Protein AF-A0A388P8P9-F1 (afdb_monomer_lite)

Secondary structure (DSSP, 8-state):
-------PPP--PPPPPPTT------TTS---EEEEEE----SHHHHHHHHHHHHHHHHHHHHHHHSSS--EEEEEEBTTBTHHHHHHHHHHH----TTEEEEEEETTEEEEEETTTSB-TTS-B-HHHHHHHHHHHHH-SS-EEEEEEESSSPPBSS---TTTB-HHHHHHHHHTTEEEEEEETTT-SSS-TTEEEEEEE--SSPPPHHHHHHHHHHHHTS---EEEE--TTTHHHHHHTTSS---------GGGGS--S--------

Radius of gyration: 26.36 Å; chains: 1; bounding box: 95×42×97 Å

pLDDT: mean 75.25, std 23.18, range [29.11, 96.25]

Foldseek 3Di:
DDDDDDDDDDDPDDDDDDPDDPPPPPPPDQFAKEKEFEDADPDPLLVVLLVVLVVVLVVVQVVCVVPDPRSYYYHYDYPPGPVVVQVVCCVLQNHDDPQFGIWIATVSAIDTDGPPNQADPVGDGPSVVVVVVRVCQRPPPAAQEEEEEDDQLFADDPDPDPVRYVVNVNSNSVNSRYDYHYDHLVPDQADDPSHQAYEYGAGLHDDDPSSVVRVCCCCPVVVHYYHYDYDPVSCVVVCVVVPDDPDDDDDDDCPVVPPDDDDDDDDDD

Sequence (269 aa):
PRTVVTRLRPNRLRPSEPPGAVAHSDRSQPRLVKAVLVTNDSSEPAQVVRSRLLKLLDSYVVESSRSGPAWFAIELAGAGRNAPLLSELAARHGAPDASIALILSCGPRAKYISYRELVTKEGGFRGEEAVTAGLIEVTEDKAAICYVTMGHGELGIEDALPERGMSLLSRQLRNRNFEVRQLNLATVAEVPRDAAMVLIAGPTTPFSASENARLKNYLYERNGRVLAMLDPVGSMALSRRWRTGRSSRPTLNFKSLTRRAARPTATSP

Structure (mmCIF, N/CA/C/O backbone):
data_AF-A0A388P8P9-F1
#
_entry.id   AF-A0A388P8P9-F1
#
loop_
_atom_site.group_PDB
_atom_site.id
_atom_site.type_symbol
_atom_site.label_atom_id
_atom_site.label_alt_id
_atom_site.label_comp_id
_atom_site.label_asym_id
_atom_site.label_entity_id
_atom_site.label_seq_id
_atom_site.pdbx_PDB_ins_code
_atom_site.Cartn_x
_atom_site.Cartn_y
_atom_site.Cartn_z
_atom_site.occupancy
_atom_site.B_iso_or_equiv
_atom_site.auth_seq_id
_atom_site.auth_comp_id
_atom_site.auth_asym_id
_atom_site.auth_atom_id
_atom_site.pdbx_PDB_model_num
ATOM 1 N N . PRO A 1 1 ? -58.227 -10.970 -52.660 1.00 38.72 1 PRO A N 1
ATOM 2 C CA . PRO A 1 1 ? -56.791 -10.805 -52.999 1.00 38.72 1 PRO A CA 1
ATOM 3 C C . PRO A 1 1 ? -56.078 -9.865 -52.006 1.00 38.72 1 PRO A C 1
ATOM 5 O O . PRO A 1 1 ? -56.119 -8.653 -52.147 1.00 38.72 1 PRO A O 1
ATOM 8 N N . ARG A 1 2 ? -55.477 -10.494 -50.984 1.00 34.38 2 ARG A N 1
ATOM 9 C CA . ARG A 1 2 ? -54.366 -10.057 -50.111 1.00 34.38 2 ARG A CA 1
ATOM 10 C C . ARG A 1 2 ? -54.475 -8.733 -49.332 1.00 34.38 2 ARG A C 1
ATOM 12 O O . ARG A 1 2 ? -53.891 -7.719 -49.688 1.00 34.38 2 ARG A O 1
ATOM 19 N N . THR A 1 3 ? -55.078 -8.855 -48.151 1.00 29.75 3 THR A N 1
ATOM 20 C CA . THR A 1 3 ? -54.794 -8.079 -46.934 1.00 29.75 3 THR A CA 1
ATOM 21 C C . THR A 1 3 ? -53.330 -8.272 -46.509 1.00 29.75 3 THR A C 1
ATOM 23 O O . THR A 1 3 ? -52.898 -9.407 -46.301 1.00 29.75 3 THR A O 1
ATOM 26 N N . VAL A 1 4 ? -52.564 -7.187 -46.362 1.00 33.16 4 VAL A N 1
ATOM 27 C CA . VAL A 1 4 ? -51.208 -7.204 -45.787 1.00 33.16 4 VAL A CA 1
ATOM 28 C C . VAL A 1 4 ? -51.310 -6.830 -44.309 1.00 33.16 4 VAL A C 1
ATOM 30 O O . VAL A 1 4 ? -51.621 -5.696 -43.962 1.00 33.16 4 VAL A O 1
ATOM 33 N N . VAL A 1 5 ? -51.080 -7.812 -43.438 1.00 34.12 5 VAL A N 1
ATOM 34 C CA . VAL A 1 5 ? -50.995 -7.644 -41.982 1.00 34.12 5 VAL A CA 1
ATOM 35 C C . VAL A 1 5 ? -49.536 -7.387 -41.613 1.00 34.12 5 VAL A C 1
ATOM 37 O O . VAL A 1 5 ? -48.703 -8.293 -41.672 1.00 34.12 5 VAL A O 1
ATOM 40 N N . THR A 1 6 ? -49.218 -6.160 -41.209 1.00 31.05 6 THR A N 1
ATOM 41 C CA . THR A 1 6 ? -47.905 -5.793 -40.666 1.00 31.05 6 THR A CA 1
ATOM 42 C C . THR A 1 6 ? -47.807 -6.280 -39.217 1.00 31.05 6 THR A C 1
ATOM 44 O O . THR A 1 6 ? -48.382 -5.683 -38.309 1.00 31.05 6 THR A O 1
ATOM 47 N N . ARG A 1 7 ? -47.095 -7.390 -38.974 1.00 30.66 7 ARG A N 1
ATOM 48 C CA . ARG A 1 7 ? -46.768 -7.854 -37.613 1.00 30.66 7 ARG A CA 1
ATOM 49 C C . ARG A 1 7 ? -45.697 -6.950 -36.994 1.00 30.66 7 ARG A C 1
ATOM 51 O O . ARG A 1 7 ? -44.514 -7.088 -37.299 1.00 30.66 7 ARG A O 1
ATOM 58 N N . LEU A 1 8 ? -46.110 -6.071 -36.084 1.00 31.98 8 LEU A N 1
ATOM 59 C CA . LEU A 1 8 ? -45.228 -5.422 -35.112 1.00 31.98 8 LEU A CA 1
ATOM 60 C C . LEU A 1 8 ? -44.639 -6.495 -34.180 1.00 31.98 8 LEU A C 1
ATOM 62 O O . LEU A 1 8 ? -45.375 -7.278 -33.577 1.00 31.98 8 LEU A O 1
ATOM 66 N N . ARG A 1 9 ? -43.306 -6.567 -34.080 1.00 29.66 9 ARG A N 1
ATOM 67 C CA . ARG A 1 9 ? -42.631 -7.432 -33.101 1.00 29.66 9 ARG A CA 1
ATOM 68 C C . ARG A 1 9 ? -42.818 -6.845 -31.693 1.00 29.66 9 ARG A C 1
ATOM 70 O O . ARG A 1 9 ? -42.623 -5.642 -31.532 1.00 29.66 9 ARG A O 1
ATOM 77 N N . PRO A 1 10 ? -43.141 -7.655 -30.671 1.00 32.69 10 PRO A N 1
ATOM 78 C CA . PRO A 1 10 ? -43.250 -7.158 -29.310 1.00 32.69 10 PRO A CA 1
ATOM 79 C C . PRO A 1 10 ? -41.866 -6.811 -28.753 1.00 32.69 10 PRO A C 1
ATOM 81 O O . PRO A 1 10 ? -40.912 -7.588 -28.846 1.00 32.69 10 PRO A O 1
ATOM 84 N N . ASN A 1 11 ? -41.791 -5.617 -28.174 1.00 32.88 11 ASN A N 1
ATOM 85 C CA . ASN A 1 11 ? -40.655 -5.079 -27.446 1.00 32.88 11 ASN A CA 1
ATOM 86 C C . ASN A 1 11 ? -40.391 -5.963 -26.209 1.00 32.88 11 ASN A C 1
ATOM 88 O O . ASN A 1 11 ? -41.199 -5.984 -25.280 1.00 32.88 11 ASN A O 1
ATOM 92 N N . ARG A 1 12 ? -39.298 -6.741 -26.199 1.00 34.50 12 ARG A N 1
ATOM 93 C CA . ARG A 1 12 ? -38.862 -7.474 -24.998 1.00 34.50 12 ARG A CA 1
ATOM 94 C C . ARG A 1 12 ? -38.297 -6.464 -24.000 1.00 34.50 12 ARG A C 1
ATOM 96 O O . ARG A 1 12 ? -37.131 -6.087 -24.081 1.00 34.50 12 ARG A O 1
ATOM 103 N N . LEU A 1 13 ? -39.138 -6.054 -23.057 1.00 34.75 13 LEU A N 1
ATOM 104 C CA . LEU A 1 13 ? -38.725 -5.431 -21.804 1.00 34.75 13 LEU A CA 1
ATOM 105 C C . LEU A 1 13 ? -37.703 -6.351 -21.113 1.00 34.75 13 LEU A C 1
ATOM 107 O O . LEU A 1 13 ? -37.999 -7.516 -20.843 1.00 34.75 13 LEU A O 1
ATOM 111 N N . ARG A 1 14 ? -36.488 -5.847 -20.866 1.00 33.94 14 ARG A N 1
ATOM 112 C CA . ARG A 1 14 ? -35.533 -6.509 -19.965 1.00 33.94 14 ARG A CA 1
ATOM 113 C C . ARG A 1 14 ? -36.093 -6.403 -18.541 1.00 33.94 14 ARG A C 1
ATOM 115 O O . ARG A 1 14 ? -36.500 -5.302 -18.167 1.00 33.94 14 ARG A O 1
ATOM 122 N N . PRO A 1 15 ? -36.130 -7.483 -17.746 1.00 34.25 15 PRO A N 1
ATOM 123 C CA . PRO A 1 15 ? -36.465 -7.360 -16.337 1.00 34.25 15 PRO A CA 1
ATOM 124 C C . PRO A 1 15 ? -35.379 -6.539 -15.630 1.00 34.25 15 PRO A C 1
ATOM 126 O O . PRO A 1 15 ? -34.186 -6.757 -15.840 1.00 34.25 15 PRO A O 1
ATOM 129 N N . SER A 1 16 ? -35.810 -5.567 -14.830 1.00 35.38 16 SER A N 1
ATOM 130 C CA . SER A 1 16 ? -34.969 -4.783 -13.928 1.00 35.38 16 SER A CA 1
ATOM 131 C C . SER A 1 16 ? -34.321 -5.702 -12.890 1.00 35.38 16 SER A C 1
ATOM 133 O O . SER A 1 16 ? -35.035 -6.370 -12.140 1.00 35.38 16 SER A O 1
ATOM 135 N N . GLU A 1 17 ? -32.989 -5.746 -12.848 1.00 34.75 17 GLU A N 1
ATOM 136 C CA . GLU A 1 17 ? -32.243 -6.448 -11.799 1.00 34.75 17 GLU A CA 1
ATOM 137 C C . GLU A 1 17 ? -32.514 -5.816 -10.419 1.00 34.75 17 GLU A C 1
ATOM 139 O O . GLU A 1 17 ? -32.628 -4.590 -10.317 1.00 34.75 17 GLU A O 1
ATOM 144 N N . PRO A 1 18 ? -32.624 -6.617 -9.343 1.00 32.41 18 PRO A N 1
ATOM 145 C CA . PRO A 1 18 ? -32.797 -6.093 -7.995 1.00 32.41 18 PRO A CA 1
ATOM 146 C C . PRO A 1 18 ? -31.495 -5.434 -7.492 1.00 32.41 18 PRO A C 1
ATOM 148 O O . PRO A 1 18 ? -30.399 -5.922 -7.784 1.00 32.41 18 PRO A O 1
ATOM 151 N N . PRO A 1 19 ? -31.577 -4.349 -6.699 1.00 35.94 19 PRO A N 1
ATOM 152 C CA . PRO A 1 19 ? -30.400 -3.672 -6.172 1.00 35.94 19 PRO A CA 1
ATOM 153 C C . PRO A 1 19 ? -29.802 -4.516 -5.040 1.00 35.94 19 PRO A C 1
ATOM 155 O O . PRO A 1 19 ? -30.360 -4.590 -3.948 1.00 35.94 19 PRO A O 1
ATOM 158 N N . GLY A 1 20 ? -28.680 -5.188 -5.305 1.00 37.53 20 GLY A N 1
ATOM 159 C CA . GLY A 1 20 ? -27.987 -5.987 -4.286 1.00 37.53 20 GLY A CA 1
ATOM 160 C C . GLY A 1 20 ? -27.050 -7.087 -4.788 1.00 37.53 20 GLY A C 1
ATOM 161 O O . GLY A 1 20 ? -26.429 -7.760 -3.968 1.00 37.53 20 GLY A O 1
ATOM 162 N N . ALA A 1 21 ? -26.902 -7.286 -6.099 1.00 29.11 21 ALA A N 1
ATOM 163 C CA . ALA A 1 21 ? -25.911 -8.219 -6.624 1.00 29.11 21 ALA A CA 1
ATOM 164 C C . ALA A 1 21 ? -24.508 -7.593 -6.555 1.00 29.11 21 ALA A C 1
ATOM 166 O O . ALA A 1 21 ? -24.125 -6.775 -7.389 1.00 29.11 21 ALA A O 1
ATOM 167 N N . VAL A 1 22 ? -23.731 -7.977 -5.540 1.00 36.88 22 VAL A N 1
ATOM 168 C CA . VAL A 1 22 ? -22.284 -7.745 -5.510 1.00 36.88 22 VAL A CA 1
ATOM 169 C C . VAL A 1 22 ? -21.705 -8.426 -6.745 1.00 36.88 22 VAL A C 1
ATOM 171 O O . VAL A 1 22 ? -21.741 -9.656 -6.840 1.00 36.88 22 VAL A O 1
ATOM 174 N N . ALA A 1 23 ? -21.225 -7.623 -7.698 1.00 32.91 23 ALA A N 1
ATOM 175 C CA . ALA A 1 23 ? -20.631 -8.086 -8.942 1.00 32.91 23 ALA A CA 1
ATOM 176 C C . ALA A 1 23 ? -19.572 -9.153 -8.639 1.00 32.91 23 ALA A C 1
ATOM 178 O O . ALA A 1 23 ? -18.471 -8.851 -8.179 1.00 32.91 23 ALA A O 1
ATOM 179 N N . HIS A 1 24 ? -19.919 -10.418 -8.865 1.00 35.03 24 HIS A N 1
ATOM 180 C CA . HIS A 1 24 ? -18.934 -11.481 -8.929 1.00 35.03 24 HIS A CA 1
ATOM 181 C C . HIS A 1 24 ? -18.130 -11.202 -10.191 1.00 35.03 24 HIS A C 1
ATOM 183 O O . HIS A 1 24 ? -18.626 -11.400 -11.298 1.00 35.03 24 HIS A O 1
ATOM 189 N N . SER A 1 25 ? -16.930 -10.644 -10.017 1.00 4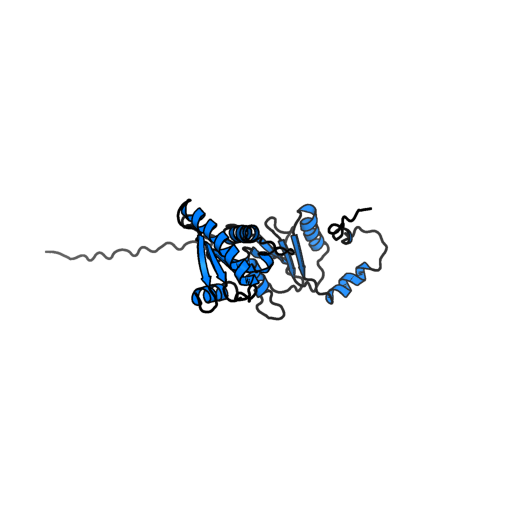4.75 25 SER A N 1
ATOM 190 C CA . SER A 1 25 ? -16.022 -10.379 -11.124 1.00 44.75 25 SER A CA 1
ATOM 191 C C . SER A 1 25 ? -15.826 -11.674 -11.903 1.00 44.75 25 SER A C 1
ATOM 193 O O . SER A 1 25 ? -15.376 -12.674 -11.338 1.00 44.75 25 SER A O 1
ATOM 195 N N . ASP A 1 26 ? -16.205 -11.636 -13.173 1.00 36.88 26 ASP A N 1
ATOM 196 C CA . ASP A 1 26 ? -16.069 -12.717 -14.136 1.00 36.88 26 ASP A CA 1
ATOM 197 C C . ASP A 1 26 ? -14.647 -13.313 -14.083 1.00 36.88 26 ASP A C 1
ATOM 199 O O . ASP A 1 26 ? -13.658 -12.641 -14.378 1.00 36.88 26 ASP A O 1
ATOM 203 N N . ARG A 1 27 ? -14.542 -14.575 -13.642 1.00 48.34 27 ARG A N 1
ATOM 204 C CA . ARG A 1 27 ? -13.282 -15.330 -13.491 1.00 48.34 27 ARG A CA 1
ATOM 205 C C . ARG A 1 27 ? -12.664 -15.752 -14.837 1.00 48.34 27 ARG A C 1
ATOM 207 O O . ARG A 1 27 ? -11.639 -16.426 -14.831 1.00 48.34 27 ARG A O 1
ATOM 214 N N . SER A 1 28 ? -13.286 -15.414 -15.970 1.00 46.66 28 SER A N 1
ATOM 215 C CA . SER A 1 28 ? -12.938 -15.966 -17.285 1.00 46.66 28 SER A CA 1
ATOM 216 C C . SER A 1 28 ? -11.892 -15.180 -18.086 1.00 46.66 28 SER A C 1
ATOM 218 O O . SER A 1 28 ? -11.353 -15.727 -19.047 1.00 46.66 28 SER A O 1
ATOM 220 N N . GLN A 1 29 ? -11.550 -13.942 -17.704 1.00 47.22 29 GLN A N 1
ATOM 221 C CA . GLN A 1 29 ? -10.487 -13.188 -18.378 1.00 47.22 29 GLN A CA 1
ATOM 222 C C . GLN A 1 29 ? -9.184 -13.221 -17.569 1.00 47.22 29 GLN A C 1
ATOM 224 O O . GLN A 1 29 ? -9.197 -12.880 -16.381 1.00 47.22 29 GLN A O 1
ATOM 229 N N . PRO A 1 30 ? -8.046 -13.600 -18.184 1.00 54.59 30 PRO A N 1
ATOM 230 C CA . PRO A 1 30 ? -6.753 -13.536 -17.520 1.00 54.59 30 PRO A CA 1
ATOM 231 C C . PRO A 1 30 ? -6.493 -12.087 -17.117 1.00 54.59 30 PRO A C 1
ATOM 233 O O . PRO A 1 30 ? -6.503 -11.175 -17.948 1.00 54.59 30 PRO A O 1
ATOM 236 N N . ARG A 1 31 ? -6.306 -11.862 -15.816 1.00 70.00 31 ARG A N 1
ATOM 237 C CA . ARG A 1 31 ? -6.014 -10.535 -15.287 1.00 70.00 31 ARG A CA 1
ATOM 238 C C . ARG A 1 31 ? -4.614 -10.129 -15.718 1.00 70.00 31 ARG A C 1
ATOM 240 O O . ARG A 1 31 ? -3.633 -10.520 -15.095 1.00 70.00 31 ARG A O 1
ATOM 247 N N . LEU A 1 32 ? -4.546 -9.364 -16.802 1.00 86.31 32 LEU A N 1
ATOM 248 C CA . LEU A 1 32 ? -3.295 -8.835 -17.316 1.00 86.31 32 LEU A CA 1
ATOM 249 C C . LEU A 1 32 ? -2.681 -7.884 -16.287 1.00 86.31 32 LEU A C 1
ATOM 251 O O . LEU A 1 32 ? -3.227 -6.813 -16.005 1.00 86.31 32 LEU A O 1
ATOM 255 N N . VAL A 1 33 ? -1.526 -8.271 -15.764 1.00 92.31 33 VAL A N 1
ATOM 256 C CA . VAL A 1 33 ? -0.673 -7.414 -14.956 1.00 92.31 33 VAL A CA 1
ATOM 257 C C . VAL A 1 33 ? 0.264 -6.647 -15.882 1.00 92.31 33 VAL A C 1
ATOM 259 O O . VAL A 1 33 ? 0.998 -7.234 -16.678 1.00 92.31 33 VAL A O 1
ATOM 262 N N . LYS A 1 34 ? 0.259 -5.322 -15.756 1.00 94.44 34 LYS A N 1
ATOM 263 C CA . LYS A 1 34 ? 1.193 -4.424 -16.439 1.00 94.44 34 LYS A CA 1
ATOM 264 C C . LYS A 1 34 ? 2.269 -3.972 -15.458 1.00 94.44 34 LYS A C 1
ATOM 266 O O . LYS A 1 34 ? 1.960 -3.312 -14.466 1.00 94.44 34 LYS A O 1
ATOM 271 N N . ALA A 1 35 ? 3.519 -4.308 -15.743 1.00 96.06 35 ALA A N 1
ATOM 272 C CA . ALA A 1 35 ? 4.699 -3.830 -15.040 1.00 96.06 35 ALA A CA 1
ATOM 273 C C . ALA A 1 35 ? 5.267 -2.604 -15.758 1.00 96.06 35 ALA A C 1
ATOM 275 O O . ALA A 1 35 ? 5.976 -2.718 -16.755 1.00 96.06 35 ALA A O 1
ATOM 276 N N . VAL A 1 36 ? 4.938 -1.419 -15.251 1.00 96.00 36 VAL A N 1
ATOM 277 C CA . VAL A 1 36 ? 5.365 -0.137 -15.811 1.00 96.00 36 VAL A CA 1
ATOM 278 C C . VAL A 1 36 ? 6.654 0.307 -15.129 1.00 96.00 36 VAL A C 1
ATOM 280 O O . VAL A 1 36 ? 6.629 0.760 -13.982 1.00 96.00 36 VAL A O 1
ATOM 283 N N . LEU A 1 37 ? 7.791 0.189 -15.812 1.00 94.44 37 LEU A N 1
ATOM 284 C CA . LEU A 1 37 ? 9.050 0.733 -15.306 1.00 94.44 37 LEU A CA 1
ATOM 285 C C . LEU A 1 37 ? 9.096 2.237 -15.546 1.00 94.44 37 LEU A C 1
ATOM 287 O O . LEU A 1 37 ? 8.995 2.706 -16.683 1.00 94.44 37 LEU A O 1
ATOM 291 N N . VAL A 1 38 ? 9.303 2.976 -14.460 1.00 93.06 38 VAL A N 1
ATOM 292 C CA . VAL A 1 38 ? 9.379 4.432 -14.477 1.00 93.06 38 VAL A CA 1
ATOM 293 C C . VAL A 1 38 ? 10.805 4.856 -14.817 1.00 93.06 38 VAL A C 1
ATOM 295 O O . VAL A 1 38 ? 11.767 4.460 -14.154 1.00 93.06 38 VAL A O 1
ATOM 298 N N . THR A 1 39 ? 10.956 5.662 -15.870 1.00 88.06 39 THR A N 1
ATOM 299 C CA . THR A 1 39 ? 12.269 6.030 -16.421 1.00 88.06 39 THR A CA 1
ATOM 300 C C . THR A 1 39 ? 12.711 7.467 -16.161 1.00 88.06 39 THR A C 1
ATOM 302 O O . THR A 1 39 ? 13.594 7.960 -16.856 1.00 88.06 39 THR A O 1
ATOM 305 N N . ASN A 1 40 ? 12.117 8.138 -15.173 1.00 82.31 40 ASN A N 1
ATOM 306 C CA . ASN A 1 40 ? 12.383 9.554 -14.893 1.00 82.31 40 ASN A CA 1
ATOM 307 C C . ASN A 1 40 ? 13.747 9.805 -14.224 1.00 82.31 40 ASN A C 1
ATOM 309 O O . ASN A 1 40 ? 14.353 10.840 -14.472 1.00 82.31 40 ASN A O 1
ATOM 313 N N . ASP A 1 41 ? 14.238 8.869 -13.406 1.00 84.00 41 ASP A N 1
ATOM 314 C CA . ASP A 1 41 ? 15.566 8.964 -12.789 1.00 84.00 41 ASP A CA 1
ATOM 315 C C . ASP A 1 41 ? 16.641 8.429 -13.751 1.00 84.00 41 ASP A C 1
ATOM 317 O O . ASP A 1 41 ? 16.592 7.267 -14.175 1.00 84.00 41 ASP A O 1
ATOM 321 N N . SER A 1 42 ? 17.593 9.283 -14.127 1.00 83.00 42 SER A N 1
ATOM 322 C CA . SER A 1 42 ? 18.707 8.953 -15.022 1.00 83.00 42 SER A CA 1
ATOM 323 C C . SER A 1 42 ? 20.031 8.712 -14.291 1.00 83.00 42 SER A C 1
ATOM 325 O O . SER A 1 42 ? 21.057 8.577 -14.952 1.00 83.00 42 SER A O 1
ATOM 327 N N . SER A 1 43 ? 20.047 8.668 -12.957 1.00 88.19 43 SER A N 1
ATOM 328 C CA . SER A 1 43 ? 21.262 8.430 -12.173 1.00 88.19 43 SER A CA 1
ATOM 329 C C . SER A 1 43 ? 21.832 7.020 -12.383 1.00 88.19 43 SER A C 1
ATOM 331 O O . SER A 1 43 ? 21.088 6.061 -12.598 1.00 88.19 43 SER A O 1
ATOM 333 N N . GLU A 1 44 ? 23.158 6.872 -12.282 1.00 89.31 44 GLU A N 1
ATOM 334 C CA . GLU A 1 44 ? 23.854 5.576 -12.396 1.00 89.31 44 GLU A CA 1
ATOM 335 C C . GLU A 1 44 ? 23.224 4.485 -11.497 1.00 89.31 44 GLU A C 1
ATOM 337 O O . GLU A 1 44 ? 22.905 3.403 -11.999 1.00 89.31 44 GLU A O 1
ATOM 342 N N . PRO A 1 45 ? 22.934 4.739 -10.199 1.00 88.50 45 PRO A N 1
ATOM 343 C CA . PRO A 1 45 ? 22.329 3.723 -9.339 1.00 88.50 45 PRO A CA 1
ATOM 344 C C . PRO A 1 45 ? 20.929 3.312 -9.809 1.00 88.50 45 PRO A C 1
ATOM 346 O O . PRO A 1 45 ? 20.592 2.125 -9.806 1.00 88.50 45 PRO A O 1
ATOM 349 N N . ALA A 1 46 ? 20.120 4.276 -10.260 1.00 88.69 46 ALA A N 1
ATOM 350 C CA . ALA A 1 46 ? 18.784 4.014 -10.780 1.00 88.69 46 ALA A CA 1
ATOM 351 C C . ALA A 1 46 ? 18.825 3.183 -12.070 1.00 88.69 46 ALA A C 1
ATOM 353 O O . ALA A 1 46 ? 17.995 2.287 -12.248 1.00 88.69 46 ALA A O 1
ATOM 354 N N . GLN A 1 47 ? 19.806 3.430 -12.944 1.00 90.06 47 GLN A N 1
ATOM 355 C CA . GLN A 1 47 ? 20.031 2.645 -14.160 1.00 90.06 47 GLN A CA 1
ATOM 356 C C . GLN A 1 47 ? 20.442 1.201 -13.841 1.00 90.06 47 GLN A C 1
ATOM 358 O O . GLN A 1 47 ? 19.884 0.265 -14.420 1.00 90.06 47 GLN A O 1
ATOM 363 N N . VAL A 1 48 ? 21.351 0.999 -12.879 1.00 91.94 48 VAL A N 1
ATOM 364 C CA . VAL A 1 48 ? 21.781 -0.341 -12.439 1.00 91.94 48 VAL A CA 1
ATOM 365 C C . VAL A 1 48 ? 20.602 -1.141 -11.885 1.00 91.94 48 VAL A C 1
ATOM 367 O O . VAL A 1 48 ? 20.395 -2.294 -12.277 1.00 91.94 48 VAL A O 1
ATOM 370 N N . VAL A 1 49 ? 19.791 -0.534 -11.011 1.00 93.25 49 VAL A N 1
ATOM 371 C CA . VAL A 1 49 ? 18.588 -1.182 -10.463 1.00 93.25 49 VAL A CA 1
ATOM 372 C C . VAL A 1 49 ? 17.586 -1.492 -11.573 1.00 93.25 49 VAL A C 1
ATOM 374 O O . VAL A 1 49 ? 17.069 -2.606 -11.626 1.00 93.25 49 VAL A O 1
ATOM 377 N N . ARG A 1 50 ? 17.354 -0.556 -12.502 1.00 92.25 50 ARG A N 1
ATOM 378 C CA . ARG A 1 50 ? 16.433 -0.747 -13.631 1.00 92.25 50 ARG A CA 1
ATOM 379 C C . ARG A 1 50 ? 16.870 -1.886 -14.549 1.00 92.25 50 ARG A C 1
ATOM 381 O O . ARG A 1 50 ? 16.031 -2.681 -14.948 1.00 92.25 50 ARG A O 1
ATOM 388 N N . SER A 1 51 ? 18.165 -2.004 -14.843 1.00 93.12 51 SER A N 1
ATOM 389 C CA . SER A 1 51 ? 18.707 -3.104 -15.653 1.00 93.12 51 SER A CA 1
ATOM 390 C C . SER A 1 51 ? 18.471 -4.467 -14.994 1.00 93.12 51 SER A C 1
ATOM 392 O O . SER A 1 51 ? 18.025 -5.406 -15.652 1.00 93.12 51 SER A O 1
ATOM 394 N N . ARG A 1 52 ? 18.716 -4.577 -13.681 1.00 95.69 52 ARG A N 1
ATOM 395 C CA . ARG A 1 52 ? 18.440 -5.809 -12.919 1.00 95.69 52 ARG A CA 1
ATOM 396 C C . ARG A 1 52 ? 16.948 -6.122 -12.871 1.00 95.69 52 ARG A C 1
ATOM 398 O O . ARG A 1 52 ? 16.565 -7.276 -13.029 1.00 95.69 52 ARG A O 1
ATOM 405 N N . LEU A 1 53 ? 16.122 -5.096 -12.687 1.00 95.50 53 LEU A N 1
ATOM 406 C CA . LEU A 1 53 ? 14.675 -5.231 -12.662 1.00 95.50 53 LEU A CA 1
ATOM 407 C C . LEU A 1 53 ? 14.118 -5.681 -14.016 1.00 95.50 53 LEU A C 1
ATOM 409 O O . LEU A 1 53 ? 13.289 -6.575 -14.034 1.00 95.50 53 LEU A O 1
ATOM 413 N N . LEU A 1 54 ? 14.594 -5.126 -15.134 1.00 94.81 54 LEU A N 1
ATOM 414 C CA . LEU A 1 54 ? 14.193 -5.569 -16.474 1.00 94.81 54 LEU A CA 1
ATOM 415 C C . LEU A 1 54 ? 14.486 -7.055 -16.679 1.00 94.81 54 LEU A C 1
ATOM 417 O O . LEU A 1 54 ? 13.573 -7.803 -16.993 1.00 94.81 54 LEU A O 1
ATOM 421 N N . LYS A 1 55 ? 15.714 -7.500 -16.375 1.00 95.56 55 LYS A N 1
ATOM 422 C CA . LYS A 1 55 ? 16.089 -8.923 -16.468 1.00 95.56 55 LYS A CA 1
ATOM 423 C C . LYS A 1 55 ? 15.195 -9.826 -15.619 1.00 95.56 55 LYS A C 1
ATOM 425 O O . LYS A 1 55 ? 14.867 -10.931 -16.036 1.00 95.56 55 LYS A O 1
ATOM 430 N N . LEU A 1 56 ? 14.832 -9.364 -14.422 1.00 95.81 56 LEU A N 1
ATOM 431 C CA . LEU A 1 56 ? 13.896 -10.072 -13.557 1.00 95.81 56 LEU A CA 1
ATOM 432 C C . LEU A 1 56 ? 12.503 -10.125 -14.192 1.00 95.81 56 LEU A C 1
ATOM 434 O O . LEU A 1 56 ? 11.927 -11.193 -14.293 1.00 95.81 56 LEU A O 1
ATOM 438 N N . LEU A 1 57 ? 11.950 -8.999 -14.634 1.00 95.00 57 LEU A N 1
ATOM 439 C CA . LEU A 1 57 ? 10.602 -8.950 -15.204 1.00 95.00 57 LEU A CA 1
ATOM 440 C C . LEU A 1 57 ? 10.498 -9.741 -16.515 1.00 95.00 57 LEU A C 1
ATOM 442 O O . LEU A 1 57 ? 9.468 -10.362 -16.763 1.00 95.00 57 LEU A O 1
ATOM 446 N N . ASP A 1 58 ? 11.562 -9.776 -17.318 1.00 93.88 58 ASP A N 1
ATOM 447 C CA . ASP A 1 58 ? 11.636 -10.608 -18.521 1.00 93.88 58 ASP A CA 1
ATOM 448 C C . ASP A 1 58 ? 11.468 -12.097 -18.182 1.00 93.88 58 ASP A C 1
ATOM 450 O O . ASP A 1 58 ? 10.788 -12.817 -18.914 1.00 93.88 58 ASP A O 1
ATOM 454 N N . SER A 1 59 ? 12.006 -12.569 -17.047 1.00 91.25 59 SER A N 1
ATOM 455 C CA . SER A 1 59 ? 11.790 -13.959 -16.621 1.00 91.25 59 SER A CA 1
ATOM 456 C C . SER A 1 59 ? 10.319 -14.236 -16.292 1.00 91.25 59 SER A C 1
ATOM 458 O O . SER A 1 59 ? 9.810 -15.293 -16.664 1.00 91.25 59 SER A O 1
ATOM 460 N N . TYR A 1 60 ? 9.601 -13.270 -15.703 1.00 90.12 60 TYR A N 1
ATOM 461 C CA . TYR A 1 60 ? 8.151 -13.363 -15.485 1.00 90.12 60 TYR A CA 1
ATOM 462 C C . TYR A 1 60 ? 7.364 -13.377 -16.797 1.00 90.12 60 TYR A C 1
ATOM 464 O O . TYR A 1 60 ? 6.418 -14.151 -16.921 1.00 90.12 60 TYR A O 1
ATOM 472 N N . VAL A 1 61 ? 7.745 -12.565 -1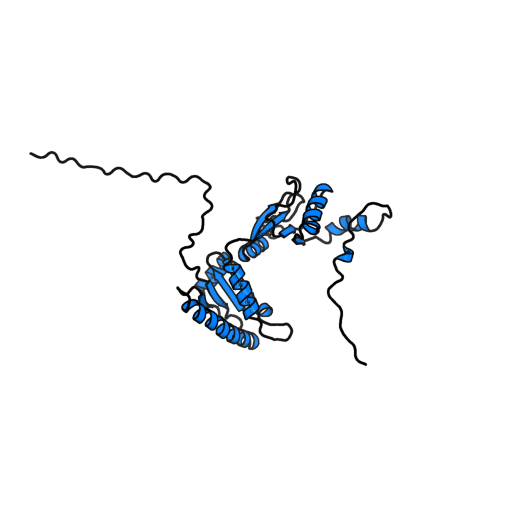7.791 1.00 90.00 61 VAL A N 1
ATOM 473 C CA . VAL A 1 61 ? 7.105 -12.586 -19.121 1.00 90.00 61 VAL A CA 1
ATOM 474 C C . VAL A 1 61 ? 7.265 -13.962 -19.760 1.00 90.00 61 VAL A C 1
ATOM 476 O O . VAL A 1 61 ? 6.273 -14.561 -20.182 1.00 90.00 61 VAL A O 1
ATOM 479 N N . VAL A 1 62 ? 8.492 -14.493 -19.770 1.00 87.19 62 VAL A N 1
ATOM 480 C CA . VAL A 1 62 ? 8.787 -15.825 -20.312 1.00 87.19 62 VAL A CA 1
ATOM 481 C C . VAL A 1 62 ? 7.963 -16.890 -19.593 1.00 87.19 62 VAL A C 1
ATOM 483 O O . VAL A 1 62 ? 7.296 -17.688 -20.253 1.00 87.19 62 VAL A O 1
ATOM 486 N N . GLU A 1 63 ? 7.931 -16.876 -18.263 1.00 85.06 63 GLU A N 1
ATOM 487 C CA . GLU A 1 63 ? 7.178 -17.865 -17.489 1.00 85.06 63 GLU A CA 1
ATOM 488 C C . GLU A 1 63 ? 5.658 -17.730 -17.688 1.00 85.06 63 GLU A C 1
ATOM 490 O O . GLU A 1 63 ? 4.951 -18.730 -17.828 1.00 85.06 63 GLU A O 1
ATOM 495 N N . SER A 1 64 ? 5.148 -16.499 -17.812 1.00 81.31 64 SER A N 1
ATOM 496 C CA . SER A 1 64 ? 3.725 -16.242 -18.064 1.00 81.31 64 SER A CA 1
ATOM 497 C C . SER A 1 64 ? 3.256 -16.789 -19.412 1.00 81.31 64 SER A C 1
ATOM 499 O O . SER A 1 64 ? 2.137 -17.286 -19.517 1.00 81.31 64 SER A O 1
ATOM 501 N N . SER A 1 65 ? 4.130 -16.757 -20.422 1.00 75.56 65 SER A N 1
ATOM 502 C CA . SER A 1 65 ? 3.836 -17.254 -21.769 1.00 75.56 65 SER A CA 1
ATOM 503 C C . SER A 1 65 ? 3.839 -18.783 -21.875 1.00 75.56 65 SER A C 1
ATOM 505 O O . SER A 1 65 ? 3.240 -19.338 -22.793 1.00 75.56 65 SER A O 1
ATOM 507 N N . ARG A 1 66 ? 4.482 -19.481 -20.928 1.00 75.38 66 ARG A N 1
ATOM 508 C CA . ARG A 1 66 ? 4.544 -20.953 -20.891 1.00 75.38 66 ARG A CA 1
ATOM 509 C C . ARG A 1 66 ? 3.272 -21.598 -20.348 1.00 75.38 66 ARG A C 1
ATOM 511 O O . ARG A 1 66 ? 2.959 -22.722 -20.726 1.00 75.38 66 ARG A O 1
ATOM 518 N N . SER A 1 67 ? 2.558 -20.896 -19.469 1.00 62.97 67 SER A N 1
ATOM 519 C CA . SER A 1 67 ? 1.463 -21.456 -18.662 1.00 62.97 67 SER A CA 1
ATOM 520 C C . SER A 1 67 ? 0.057 -21.024 -19.107 1.00 62.97 67 SER A C 1
ATOM 522 O O . SER A 1 67 ? -0.908 -21.250 -18.378 1.00 62.97 67 SER A O 1
ATOM 524 N N . GLY A 1 68 ? -0.093 -20.410 -20.288 1.00 65.19 68 GLY A N 1
ATOM 525 C CA . GLY A 1 68 ? -1.390 -19.970 -20.818 1.00 65.19 68 GLY A CA 1
ATOM 526 C C . GLY A 1 68 ? -1.325 -18.617 -21.539 1.00 65.19 68 GLY A C 1
ATOM 527 O O . GLY A 1 68 ? -0.271 -18.253 -22.059 1.00 65.19 68 GLY A O 1
ATOM 528 N N . PRO A 1 69 ? -2.441 -17.859 -21.602 1.00 67.06 69 PRO A N 1
ATOM 529 C CA . PRO A 1 69 ? -2.437 -16.500 -22.137 1.00 67.06 69 PRO A CA 1
ATOM 530 C C . PRO A 1 69 ? -1.449 -15.631 -21.355 1.00 67.06 69 PRO A C 1
ATOM 532 O O . PRO A 1 69 ? -1.423 -15.701 -20.125 1.00 67.06 69 PRO A O 1
ATOM 535 N N . ALA A 1 70 ? -0.676 -14.794 -22.053 1.00 77.06 70 ALA A N 1
ATOM 536 C CA . ALA A 1 70 ? 0.287 -13.891 -21.428 1.00 77.06 70 ALA A CA 1
ATOM 537 C C . ALA A 1 70 ? -0.421 -12.965 -20.423 1.00 77.06 70 ALA A C 1
ATOM 539 O O . ALA A 1 70 ? -1.088 -12.000 -20.798 1.00 77.06 70 ALA A O 1
ATOM 540 N N . TRP A 1 71 ? -0.300 -13.289 -19.136 1.00 85.31 71 TRP A N 1
ATOM 541 C CA . TRP A 1 71 ? -0.926 -12.552 -18.038 1.00 85.31 71 TRP A CA 1
ATOM 542 C C . TRP A 1 71 ? -0.013 -11.456 -17.479 1.00 85.31 71 TRP A C 1
ATOM 544 O O . TRP A 1 71 ? -0.431 -10.711 -16.597 1.00 85.31 71 TRP A O 1
ATOM 554 N N . PHE A 1 72 ? 1.208 -11.322 -18.002 1.00 90.94 72 PHE A N 1
ATOM 555 C CA . PHE A 1 72 ? 2.198 -10.350 -17.556 1.00 90.94 72 PHE A CA 1
ATOM 556 C C . PHE A 1 72 ? 2.816 -9.611 -18.748 1.00 90.94 72 PHE A C 1
ATOM 558 O O . PHE A 1 72 ? 3.280 -10.237 -19.699 1.00 90.94 72 PHE A O 1
ATOM 565 N N . ALA A 1 73 ? 2.832 -8.280 -18.697 1.00 91.56 73 ALA A N 1
ATOM 566 C CA . ALA A 1 73 ? 3.418 -7.430 -19.731 1.00 91.56 73 ALA A CA 1
ATOM 567 C C . ALA A 1 73 ? 4.283 -6.329 -19.113 1.00 91.56 73 ALA A C 1
ATOM 569 O O . ALA A 1 73 ? 3.965 -5.809 -18.043 1.00 91.56 73 ALA A O 1
ATOM 570 N N . ILE A 1 74 ? 5.355 -5.954 -19.807 1.00 93.88 74 ILE A N 1
ATOM 571 C CA . ILE A 1 74 ? 6.274 -4.894 -19.389 1.00 93.88 74 ILE A CA 1
ATOM 572 C C . ILE A 1 74 ? 6.042 -3.665 -20.261 1.00 93.88 74 ILE A C 1
ATOM 574 O O . ILE A 1 74 ? 5.996 -3.765 -21.483 1.00 93.88 74 ILE A O 1
ATOM 578 N N . GLU A 1 75 ? 5.948 -2.500 -19.629 1.00 93.56 75 GLU A N 1
ATOM 579 C CA . GLU A 1 75 ? 5.829 -1.204 -20.291 1.00 93.56 75 GLU A CA 1
ATOM 580 C C . GLU A 1 75 ? 6.899 -0.254 -19.750 1.00 93.56 75 GLU A C 1
ATOM 582 O O . GLU A 1 75 ? 7.200 -0.240 -18.556 1.00 93.56 75 GLU A O 1
ATOM 587 N N . LEU A 1 76 ? 7.467 0.583 -20.614 1.00 91.81 76 LEU A N 1
ATOM 588 C CA . LEU A 1 76 ? 8.388 1.645 -20.206 1.00 91.81 76 LEU A CA 1
ATOM 589 C C . LEU A 1 76 ? 7.652 2.975 -20.245 1.00 91.81 76 LEU A C 1
ATOM 591 O O . LEU A 1 76 ? 7.113 3.345 -21.286 1.00 91.81 76 LEU A O 1
ATOM 595 N N . ALA A 1 77 ? 7.658 3.719 -19.145 1.00 92.06 77 ALA A N 1
ATOM 596 C CA . ALA A 1 77 ? 7.023 5.027 -19.112 1.00 92.06 77 ALA A CA 1
ATOM 597 C C . ALA A 1 77 ? 7.852 6.055 -18.342 1.00 92.06 77 ALA A C 1
ATOM 599 O O . ALA A 1 77 ? 8.497 5.744 -17.345 1.00 92.06 77 ALA A O 1
ATOM 600 N N . GLY A 1 78 ? 7.821 7.301 -18.804 1.00 86.62 78 GLY A N 1
ATOM 601 C CA . GLY A 1 78 ? 8.653 8.380 -18.272 1.00 86.62 78 GLY A CA 1
ATOM 602 C C . GLY A 1 78 ? 9.618 8.935 -19.315 1.00 86.62 78 GLY A C 1
ATOM 603 O O . GLY A 1 78 ? 9.774 8.371 -20.398 1.00 86.62 78 GLY A O 1
ATOM 604 N N . ALA A 1 79 ? 10.230 10.082 -19.013 1.00 81.88 79 ALA A N 1
ATOM 605 C CA . ALA A 1 79 ? 11.094 10.816 -19.951 1.00 81.88 79 ALA A CA 1
ATOM 606 C C . ALA A 1 79 ? 10.465 10.992 -21.360 1.00 81.88 79 ALA A C 1
ATOM 608 O O . ALA A 1 79 ? 11.115 10.788 -22.383 1.00 81.88 79 ALA A O 1
ATOM 609 N N . GLY A 1 80 ? 9.164 11.307 -21.412 1.00 82.38 80 GLY A N 1
ATOM 610 C CA . GLY A 1 80 ? 8.394 11.468 -22.655 1.00 82.38 80 GLY A CA 1
ATOM 611 C C . GLY A 1 80 ? 7.810 10.177 -23.250 1.00 82.38 80 GLY A C 1
ATOM 612 O O . GLY A 1 80 ? 6.992 10.252 -24.163 1.00 82.38 80 GLY A O 1
ATOM 613 N N . ARG A 1 81 ? 8.157 8.994 -22.727 1.00 88.44 81 ARG A N 1
ATOM 614 C CA . ARG A 1 81 ? 7.590 7.705 -23.165 1.00 88.44 81 ARG A CA 1
ATOM 615 C C . ARG A 1 81 ? 6.281 7.401 -22.447 1.00 88.44 81 ARG A C 1
ATOM 617 O O . ARG A 1 81 ? 6.178 7.625 -21.240 1.00 88.44 81 ARG A O 1
ATOM 624 N N . ASN A 1 82 ? 5.306 6.863 -23.182 1.00 90.88 82 ASN A N 1
ATOM 625 C CA . ASN A 1 82 ? 4.019 6.389 -22.660 1.00 90.88 82 ASN A CA 1
ATOM 626 C C . ASN A 1 82 ? 3.330 7.382 -21.697 1.00 90.88 82 ASN A C 1
ATOM 628 O O . ASN A 1 82 ? 2.751 6.993 -20.683 1.00 90.88 82 ASN A O 1
ATOM 632 N N . ALA A 1 83 ? 3.365 8.681 -22.024 1.00 90.25 83 ALA A N 1
ATOM 633 C CA . ALA A 1 83 ? 2.738 9.732 -21.217 1.00 90.25 83 ALA A CA 1
ATOM 634 C C . ALA A 1 83 ? 1.234 9.497 -20.935 1.00 90.25 83 ALA A C 1
ATOM 636 O O . ALA A 1 83 ? 0.823 9.727 -19.795 1.00 90.25 83 ALA A O 1
ATOM 637 N N . PRO A 1 84 ? 0.418 8.979 -21.882 1.00 92.69 84 PRO A N 1
ATOM 638 C CA . PRO A 1 84 ? -0.981 8.651 -21.600 1.00 92.69 84 PRO A CA 1
ATOM 639 C C . PRO A 1 84 ? -1.152 7.604 -20.491 1.00 92.69 84 PRO A C 1
ATOM 641 O O . PRO A 1 84 ? -2.013 7.765 -19.632 1.00 92.69 84 PRO A O 1
ATOM 644 N N . LEU A 1 85 ? -0.297 6.575 -20.456 1.00 90.75 85 LEU A N 1
ATOM 645 C CA . LEU A 1 85 ? -0.341 5.520 -19.437 1.00 90.75 85 LEU A CA 1
ATOM 646 C C . LEU A 1 85 ? -0.007 6.068 -18.044 1.00 90.75 85 LEU A C 1
ATOM 648 O O . LEU A 1 85 ? -0.698 5.763 -17.074 1.00 90.75 85 LEU A O 1
ATOM 652 N N . LEU A 1 86 ? 1.029 6.908 -17.937 1.00 90.25 86 LEU A N 1
ATOM 653 C CA . LEU A 1 86 ? 1.355 7.568 -16.669 1.00 90.25 86 LEU A CA 1
ATOM 654 C C . LEU A 1 86 ? 0.261 8.534 -16.230 1.00 90.25 86 LEU A C 1
ATOM 656 O O . LEU A 1 86 ? -0.024 8.606 -15.040 1.00 90.25 86 LEU A O 1
ATOM 660 N N . SER A 1 87 ? -0.357 9.255 -17.168 1.00 90.12 87 SER A N 1
ATOM 661 C CA . SER A 1 87 ? -1.474 10.149 -16.869 1.00 90.12 87 SER A CA 1
ATOM 662 C C . SER A 1 87 ? -2.690 9.374 -16.356 1.00 90.12 87 SER A C 1
ATOM 664 O O . SER A 1 87 ? -3.274 9.770 -15.349 1.00 90.12 87 SER A O 1
ATOM 666 N N . GLU A 1 88 ? -3.019 8.231 -16.965 1.00 90.69 88 GLU A N 1
ATOM 667 C CA . GLU A 1 88 ? -4.085 7.342 -16.493 1.00 90.69 88 GLU A CA 1
ATOM 668 C C . GLU A 1 88 ? -3.803 6.817 -15.076 1.00 90.69 88 GLU A C 1
ATOM 670 O O . GLU A 1 88 ? -4.656 6.924 -14.191 1.00 90.69 88 GLU A O 1
ATOM 675 N N . LEU A 1 89 ? -2.600 6.283 -14.840 1.00 90.94 89 LEU A N 1
ATOM 676 C CA . LEU A 1 89 ? -2.191 5.793 -13.520 1.00 90.94 89 LEU A CA 1
ATOM 677 C C . LEU A 1 89 ? -2.195 6.921 -12.484 1.00 90.94 89 LEU A C 1
ATOM 679 O O . LEU A 1 89 ? -2.683 6.730 -11.372 1.00 90.94 89 LEU A O 1
ATOM 683 N N . ALA A 1 90 ? -1.725 8.111 -12.858 1.00 89.62 90 ALA A N 1
ATOM 684 C CA . ALA A 1 90 ? -1.719 9.281 -11.993 1.00 89.62 90 ALA A CA 1
ATOM 685 C C . ALA A 1 90 ? -3.134 9.746 -11.629 1.00 89.62 90 ALA A C 1
ATOM 687 O O . ALA A 1 90 ? -3.393 10.053 -10.465 1.00 89.62 90 ALA A O 1
ATOM 688 N N . ALA A 1 91 ? -4.055 9.756 -12.594 1.00 87.69 91 ALA A N 1
ATOM 689 C CA . ALA A 1 91 ? -5.446 10.133 -12.370 1.00 87.69 91 ALA A CA 1
ATOM 690 C C . ALA A 1 91 ? -6.150 9.172 -11.399 1.00 87.69 91 ALA A C 1
ATOM 692 O O . ALA A 1 91 ? -6.917 9.611 -10.542 1.00 87.69 91 ALA A O 1
ATOM 693 N N . ARG A 1 92 ? -5.866 7.866 -11.500 1.00 84.81 92 ARG A N 1
ATOM 694 C CA . ARG A 1 92 ? -6.490 6.838 -10.650 1.00 84.81 92 ARG A CA 1
ATOM 695 C C . ARG A 1 92 ? -5.831 6.711 -9.276 1.00 84.81 92 ARG A C 1
ATOM 697 O O . ARG A 1 92 ? -6.525 6.650 -8.263 1.00 84.81 92 ARG A O 1
ATOM 704 N N . HIS A 1 93 ? -4.503 6.672 -9.230 1.00 85.12 93 HIS A N 1
ATOM 705 C CA . HIS A 1 93 ? -3.746 6.235 -8.052 1.00 85.12 93 HIS A CA 1
ATOM 706 C C . HIS A 1 93 ? -2.827 7.309 -7.460 1.00 85.12 93 HIS A C 1
ATOM 708 O O . HIS A 1 93 ? -2.314 7.123 -6.355 1.00 85.12 93 HIS A O 1
ATOM 714 N N . GLY A 1 94 ? -2.681 8.451 -8.132 1.00 84.62 94 GLY A N 1
ATOM 715 C CA . GLY A 1 94 ? -1.724 9.500 -7.790 1.00 84.62 94 GLY A CA 1
ATOM 716 C C . GLY A 1 94 ? -0.466 9.428 -8.656 1.00 84.62 94 GLY A C 1
ATOM 717 O O . GLY A 1 94 ? -0.036 8.355 -9.087 1.00 84.62 94 GLY A O 1
ATOM 718 N N . ALA A 1 95 ? 0.109 10.593 -8.954 1.00 86.88 95 ALA A N 1
ATOM 719 C CA . ALA A 1 95 ? 1.311 10.674 -9.774 1.00 86.88 95 ALA A CA 1
ATOM 720 C C . ALA A 1 95 ? 2.501 9.996 -9.066 1.00 86.88 95 ALA A C 1
ATOM 722 O O . ALA A 1 95 ? 2.685 10.220 -7.867 1.00 86.88 95 ALA A O 1
ATOM 723 N N . PRO A 1 96 ? 3.310 9.186 -9.777 1.00 87.25 96 PRO A N 1
ATOM 724 C CA . PRO A 1 96 ? 4.549 8.669 -9.212 1.00 87.25 96 PRO A CA 1
ATOM 725 C C . PRO A 1 96 ? 5.503 9.825 -8.908 1.00 87.25 96 PRO A C 1
ATOM 727 O O . PRO A 1 96 ? 5.730 10.689 -9.757 1.00 87.25 96 PRO A O 1
ATOM 730 N N . ASP A 1 97 ? 6.086 9.820 -7.712 1.00 86.38 97 ASP A N 1
ATOM 731 C CA . ASP A 1 97 ? 7.219 10.687 -7.405 1.00 86.38 97 ASP A CA 1
ATOM 732 C C . ASP A 1 97 ? 8.519 10.154 -8.043 1.00 86.38 97 ASP A C 1
ATOM 734 O O . ASP A 1 97 ? 8.561 9.069 -8.630 1.00 86.38 97 ASP A O 1
ATOM 738 N N . ALA A 1 98 ? 9.600 10.930 -7.934 1.00 85.81 98 ALA A N 1
ATOM 739 C CA . ALA A 1 98 ? 10.892 10.591 -8.533 1.00 85.81 98 ALA A CA 1
ATOM 740 C C . ALA A 1 98 ? 11.558 9.336 -7.932 1.00 85.81 98 ALA A C 1
ATOM 742 O O . ALA A 1 98 ? 12.473 8.786 -8.538 1.00 85.81 98 ALA A O 1
ATOM 743 N N . SER A 1 99 ? 11.119 8.873 -6.758 1.00 89.44 99 SER A N 1
ATOM 744 C CA . SER A 1 99 ? 11.664 7.684 -6.097 1.00 89.44 99 SER A CA 1
ATOM 745 C C . SER A 1 99 ? 11.049 6.374 -6.592 1.00 89.44 99 SER A C 1
ATOM 747 O O . SER A 1 99 ? 11.564 5.299 -6.270 1.00 89.44 99 SER A O 1
ATOM 749 N N . ILE A 1 100 ? 9.961 6.441 -7.364 1.00 93.19 100 ILE A N 1
ATOM 750 C CA . ILE A 1 100 ? 9.277 5.265 -7.902 1.00 93.19 100 ILE A CA 1
ATOM 751 C C . ILE A 1 100 ? 10.070 4.678 -9.069 1.00 93.19 100 ILE A C 1
ATOM 753 O O . ILE A 1 100 ? 10.370 5.365 -10.042 1.00 93.19 100 ILE A O 1
ATOM 757 N N . ALA A 1 101 ? 10.361 3.378 -8.983 1.00 94.38 101 ALA A N 1
ATOM 758 C CA . ALA A 1 101 ? 11.069 2.625 -10.017 1.00 94.38 101 ALA A CA 1
ATOM 759 C C . ALA A 1 101 ? 10.118 1.774 -10.874 1.00 94.38 101 ALA A C 1
ATOM 761 O O . ALA A 1 101 ? 10.343 1.598 -12.072 1.00 94.38 101 ALA A O 1
ATOM 762 N N . LEU A 1 102 ? 9.063 1.235 -10.258 1.00 95.81 102 LEU A N 1
ATOM 763 C CA . LEU A 1 102 ? 8.141 0.285 -10.873 1.00 95.81 102 LEU A CA 1
ATOM 764 C C . LEU A 1 102 ? 6.717 0.518 -10.378 1.00 95.81 102 LEU A C 1
ATOM 766 O O . LEU A 1 102 ? 6.491 0.727 -9.187 1.00 95.81 102 LEU A O 1
ATOM 770 N N . ILE A 1 103 ? 5.757 0.420 -11.290 1.00 95.19 103 ILE A N 1
ATOM 771 C CA . ILE A 1 103 ? 4.333 0.375 -10.979 1.00 95.19 103 ILE A CA 1
ATOM 772 C C . ILE A 1 103 ? 3.784 -0.942 -11.521 1.00 95.19 103 ILE A C 1
ATOM 774 O O . ILE A 1 103 ? 3.806 -1.176 -12.726 1.00 95.19 103 ILE A O 1
ATOM 778 N N . LEU A 1 104 ? 3.291 -1.807 -10.642 1.00 95.00 104 LEU A N 1
ATOM 779 C CA . LEU A 1 104 ? 2.526 -2.990 -11.029 1.00 95.00 104 LEU A CA 1
ATOM 780 C C . LEU A 1 104 ? 1.050 -2.608 -11.052 1.00 95.00 104 L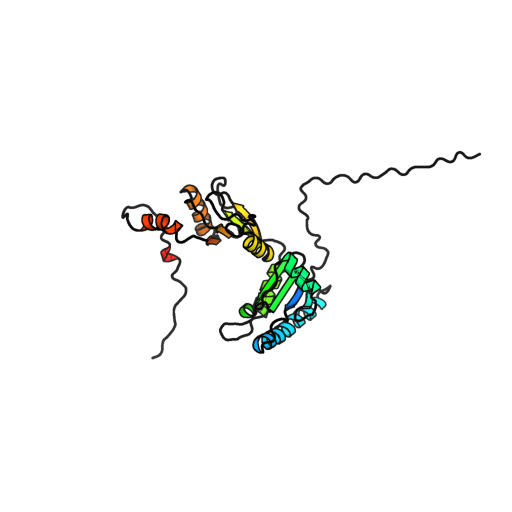EU A C 1
ATOM 782 O O . LEU A 1 104 ? 0.545 -2.116 -10.049 1.00 95.00 104 LEU A O 1
ATOM 786 N N . SER A 1 105 ? 0.353 -2.822 -12.163 1.00 92.31 105 SER A N 1
ATOM 787 C CA . SER A 1 105 ? -1.072 -2.508 -12.294 1.00 92.31 105 SER A CA 1
ATOM 788 C C . SER A 1 105 ? -1.867 -3.713 -12.778 1.00 92.31 105 SER A C 1
ATOM 790 O O . SER A 1 105 ? -1.437 -4.423 -13.683 1.00 92.31 105 SER A O 1
ATOM 792 N N . CYS A 1 106 ? -3.030 -3.935 -12.170 1.00 90.00 106 CYS A N 1
ATOM 793 C CA . CYS A 1 106 ? -3.958 -5.008 -12.502 1.00 90.00 106 CYS A CA 1
ATOM 794 C C . CYS A 1 106 ? -5.394 -4.483 -12.352 1.00 90.00 106 CYS A C 1
ATOM 796 O O . CYS A 1 106 ? -5.898 -4.311 -11.240 1.00 90.00 106 CYS A O 1
ATOM 798 N N . GLY A 1 107 ? -6.048 -4.169 -13.474 1.00 85.62 107 GLY A N 1
ATOM 799 C CA . GLY A 1 107 ? -7.383 -3.565 -13.473 1.00 85.62 107 GLY A CA 1
ATOM 800 C C . GLY A 1 107 ? -7.437 -2.268 -12.641 1.00 85.62 107 GLY A C 1
ATOM 801 O O . GLY A 1 107 ? -6.701 -1.332 -12.944 1.00 85.62 107 GLY A O 1
ATOM 802 N N . PRO A 1 108 ? -8.291 -2.172 -11.602 1.00 82.94 108 PRO A N 1
ATOM 803 C CA . PRO A 1 108 ? -8.402 -0.984 -10.755 1.00 82.94 108 PRO A CA 1
ATOM 804 C C . PRO A 1 108 ? -7.334 -0.908 -9.653 1.00 82.94 108 PRO A C 1
ATOM 806 O O . PRO A 1 108 ? -7.460 -0.078 -8.757 1.00 82.94 108 PRO A O 1
ATOM 809 N N . ARG A 1 109 ? -6.332 -1.793 -9.649 1.00 86.19 109 ARG A N 1
ATOM 810 C CA . ARG A 1 109 ? -5.309 -1.868 -8.600 1.00 86.19 109 ARG A CA 1
ATOM 811 C C . ARG A 1 109 ? -3.955 -1.460 -9.148 1.00 86.19 109 ARG A C 1
ATOM 813 O O . ARG A 1 109 ? -3.612 -1.797 -10.284 1.00 86.19 109 ARG A O 1
ATOM 820 N N . ALA A 1 110 ? -3.172 -0.785 -8.313 1.00 90.56 110 ALA A N 1
ATOM 821 C CA . ALA A 1 110 ? -1.795 -0.454 -8.627 1.00 90.56 110 ALA A CA 1
ATOM 822 C C . ALA A 1 110 ? -0.916 -0.445 -7.375 1.00 90.56 110 ALA A C 1
ATOM 824 O O . ALA A 1 110 ? -1.256 0.176 -6.366 1.00 90.56 110 ALA A O 1
ATOM 825 N N . LYS A 1 111 ? 0.253 -1.076 -7.477 1.00 91.62 111 LYS A N 1
ATOM 826 C CA . LYS A 1 111 ? 1.315 -1.038 -6.478 1.00 91.62 111 LYS A CA 1
ATOM 827 C C . LYS A 1 111 ? 2.505 -0.264 -7.025 1.00 91.62 111 LYS A C 1
ATOM 829 O O . LYS A 1 111 ? 3.077 -0.630 -8.047 1.00 91.62 111 LYS A O 1
ATOM 834 N N . TYR A 1 112 ? 2.892 0.776 -6.300 1.00 92.81 112 TYR A N 1
ATOM 835 C CA . TYR A 1 112 ? 4.088 1.566 -6.560 1.00 92.81 112 TYR A CA 1
ATOM 836 C C . TYR A 1 112 ? 5.232 0.997 -5.725 1.00 92.81 112 TYR A C 1
ATOM 838 O O . TYR A 1 112 ? 5.073 0.817 -4.516 1.00 92.81 112 TYR A O 1
ATOM 846 N N . ILE A 1 113 ? 6.353 0.701 -6.377 1.00 94.44 113 ILE A N 1
ATOM 847 C CA . ILE A 1 113 ? 7.565 0.158 -5.768 1.00 94.44 113 ILE A CA 1
ATOM 848 C C . ILE A 1 113 ? 8.688 1.167 -5.999 1.00 94.44 113 ILE A C 1
ATOM 850 O O . ILE A 1 113 ? 9.042 1.503 -7.137 1.00 94.44 113 ILE A O 1
ATOM 854 N N . SER A 1 114 ? 9.236 1.671 -4.900 1.00 93.81 114 SER A N 1
ATOM 855 C CA . SER A 1 114 ? 10.331 2.637 -4.911 1.00 93.81 114 SER A CA 1
ATOM 856 C C . SER A 1 114 ? 11.696 1.974 -5.102 1.00 93.81 114 SER A C 1
ATOM 858 O O . SER A 1 114 ? 11.893 0.798 -4.791 1.00 93.81 114 SER A O 1
ATOM 860 N N . TYR A 1 115 ? 12.691 2.753 -5.531 1.00 91.56 115 TYR A N 1
ATOM 861 C CA . TYR A 1 115 ? 14.089 2.304 -5.575 1.00 91.56 115 TYR A CA 1
ATOM 862 C C . TYR A 1 115 ? 14.587 1.784 -4.219 1.00 91.56 115 TYR A C 1
ATOM 864 O O . TYR A 1 115 ? 15.367 0.835 -4.171 1.00 91.56 115 TYR A O 1
ATOM 872 N N . ARG A 1 116 ? 14.105 2.361 -3.110 1.00 91.62 116 ARG A N 1
ATOM 873 C CA . ARG A 1 116 ? 14.467 1.937 -1.748 1.00 91.62 116 ARG A CA 1
ATOM 874 C C . ARG A 1 116 ? 13.945 0.549 -1.392 1.00 91.62 116 ARG A C 1
ATOM 876 O O . ARG A 1 116 ? 14.578 -0.139 -0.605 1.00 91.62 116 ARG A O 1
ATOM 883 N N . GLU A 1 117 ? 12.811 0.140 -1.949 1.00 92.88 117 GLU A N 1
ATOM 884 C CA . GLU A 1 117 ? 12.254 -1.200 -1.725 1.00 92.88 117 GLU A CA 1
ATOM 885 C C . GLU A 1 117 ? 12.996 -2.272 -2.533 1.00 92.88 117 GLU A C 1
ATOM 887 O O . GLU A 1 117 ? 13.030 -3.433 -2.135 1.00 92.88 117 GLU A O 1
ATOM 892 N N . LEU A 1 118 ? 13.634 -1.885 -3.641 1.00 94.31 118 LEU A N 1
ATOM 893 C CA . LEU A 1 118 ? 14.371 -2.792 -4.526 1.00 94.31 118 LEU A CA 1
ATOM 894 C C . LEU A 1 118 ? 15.808 -3.069 -4.070 1.00 94.31 118 LEU A C 1
ATOM 896 O O . LEU A 1 118 ? 16.474 -3.935 -4.646 1.00 94.31 118 LEU A O 1
ATOM 900 N N . VAL A 1 119 ? 16.302 -2.350 -3.061 1.00 92.56 119 VAL A N 1
ATOM 901 C CA . VAL A 1 119 ? 17.700 -2.409 -2.623 1.00 92.56 119 VAL A CA 1
ATOM 902 C C . VAL A 1 119 ? 17.775 -2.621 -1.108 1.00 92.56 119 VAL A C 1
ATOM 904 O O . VAL A 1 119 ? 16.992 -2.066 -0.343 1.00 92.56 119 VAL A O 1
ATOM 907 N N . THR A 1 120 ? 18.698 -3.468 -0.655 1.00 91.44 120 THR A N 1
ATOM 908 C CA . THR A 1 120 ? 18.966 -3.699 0.770 1.00 91.44 120 THR A CA 1
ATOM 909 C C . THR A 1 120 ? 19.755 -2.523 1.355 1.00 91.44 120 THR A C 1
ATOM 911 O O . THR A 1 120 ? 20.294 -1.691 0.625 1.00 91.44 120 THR A O 1
ATOM 914 N N . LYS A 1 121 ? 19.889 -2.453 2.684 1.00 87.62 121 LYS A N 1
ATOM 915 C CA . LYS A 1 121 ? 20.719 -1.413 3.321 1.00 87.62 121 LYS A CA 1
ATOM 916 C C . LYS A 1 121 ? 22.192 -1.506 2.908 1.00 87.62 121 LYS A C 1
ATOM 918 O O . LYS A 1 121 ? 22.888 -0.500 2.889 1.00 87.62 121 LYS A O 1
ATOM 923 N N . GLU A 1 122 ? 22.636 -2.703 2.549 1.00 89.38 122 GLU A N 1
ATOM 924 C CA . GLU A 1 122 ? 23.988 -3.043 2.110 1.00 89.38 122 GLU A CA 1
ATOM 925 C C . GLU A 1 122 ? 24.178 -2.887 0.587 1.00 89.38 122 GLU A C 1
ATOM 927 O O . GLU A 1 122 ? 25.229 -3.239 0.060 1.00 89.38 122 GLU A O 1
ATOM 932 N N . GLY A 1 123 ? 23.170 -2.393 -0.145 1.00 84.88 123 GLY A N 1
ATOM 933 C CA . GLY A 1 123 ? 23.240 -2.215 -1.601 1.00 84.88 123 GLY A CA 1
ATOM 934 C C . GLY A 1 123 ? 22.923 -3.473 -2.422 1.00 84.88 123 GLY A C 1
ATOM 935 O O . GLY A 1 123 ? 23.048 -3.460 -3.649 1.00 84.88 123 GLY A O 1
ATOM 936 N N . GLY A 1 124 ? 22.495 -4.566 -1.782 1.00 90.44 124 GLY A N 1
ATOM 937 C CA . GLY A 1 124 ? 22.067 -5.786 -2.468 1.00 90.44 124 GLY A CA 1
ATOM 938 C C . GLY A 1 124 ? 20.743 -5.584 -3.207 1.00 90.44 124 GLY A C 1
ATOM 939 O O . GLY A 1 124 ? 19.853 -4.900 -2.714 1.00 90.44 124 GLY A O 1
ATOM 940 N N . PHE A 1 125 ? 20.577 -6.180 -4.389 1.00 93.88 125 PHE A N 1
ATOM 941 C CA . PHE A 1 125 ? 19.296 -6.127 -5.101 1.00 93.88 125 PHE A CA 1
ATOM 942 C C . PHE A 1 125 ? 18.317 -7.141 -4.502 1.00 93.88 125 PHE A C 1
ATOM 944 O O . PHE A 1 125 ? 18.643 -8.319 -4.395 1.00 93.88 125 PHE A O 1
ATOM 951 N N . ARG A 1 126 ? 17.118 -6.682 -4.142 1.00 95.38 126 ARG A N 1
ATOM 952 C CA . ARG A 1 126 ? 16.020 -7.490 -3.579 1.00 95.38 126 ARG A CA 1
ATOM 953 C C . ARG A 1 126 ? 14.724 -7.338 -4.380 1.00 95.38 126 ARG A C 1
ATOM 955 O O . ARG A 1 126 ? 13.626 -7.383 -3.834 1.00 95.38 126 ARG A O 1
ATOM 962 N N . GLY A 1 127 ? 14.851 -7.119 -5.690 1.00 94.31 127 GLY A N 1
ATOM 963 C CA . GLY A 1 127 ? 13.697 -6.886 -6.554 1.00 94.31 127 GLY A CA 1
ATOM 964 C C . GLY A 1 127 ? 12.753 -8.080 -6.664 1.00 94.31 127 GLY A C 1
ATOM 965 O O . GLY A 1 127 ? 11.565 -7.867 -6.837 1.00 94.31 127 GLY A O 1
ATOM 966 N N . GLU A 1 128 ? 13.237 -9.313 -6.508 1.00 94.75 128 GLU A N 1
ATOM 967 C CA . GLU A 1 128 ? 12.380 -10.506 -6.544 1.00 94.75 128 GLU A CA 1
ATOM 968 C C . GLU A 1 128 ? 11.359 -10.519 -5.403 1.00 94.75 128 GLU A C 1
ATOM 970 O O . GLU A 1 128 ? 10.168 -10.699 -5.650 1.00 94.75 128 GLU A O 1
ATOM 975 N N . GLU A 1 129 ? 11.807 -10.248 -4.174 1.00 94.06 129 GLU A N 1
ATOM 976 C CA . GLU A 1 129 ? 10.943 -10.140 -2.995 1.00 94.06 129 GLU A CA 1
ATOM 977 C C . GLU A 1 129 ? 9.893 -9.036 -3.198 1.00 94.06 129 GLU A C 1
ATOM 979 O O . GLU A 1 129 ? 8.694 -9.269 -3.037 1.00 94.06 129 GLU A O 1
ATOM 984 N N . ALA A 1 130 ? 10.337 -7.847 -3.621 1.00 94.81 130 ALA A N 1
ATOM 985 C CA . ALA A 1 130 ? 9.466 -6.691 -3.817 1.00 94.81 130 ALA A CA 1
ATOM 986 C C . ALA A 1 130 ? 8.447 -6.891 -4.955 1.00 94.81 130 ALA A C 1
ATOM 988 O O . ALA A 1 130 ? 7.272 -6.553 -4.796 1.00 94.81 130 ALA A O 1
ATOM 989 N N . VAL A 1 131 ? 8.874 -7.452 -6.092 1.00 95.56 131 VAL A N 1
ATOM 990 C CA . VAL A 1 131 ? 8.001 -7.736 -7.242 1.00 95.56 131 VAL A CA 1
ATOM 991 C C . VAL A 1 131 ? 7.002 -8.832 -6.892 1.00 95.56 131 VAL A C 1
ATOM 993 O O . VAL A 1 131 ? 5.817 -8.646 -7.144 1.00 95.56 131 VAL A O 1
ATOM 996 N N . THR A 1 132 ? 7.435 -9.924 -6.256 1.00 93.50 132 THR A N 1
ATOM 997 C CA . THR A 1 132 ? 6.540 -11.015 -5.830 1.00 93.50 132 THR A CA 1
ATOM 998 C C . THR A 1 132 ? 5.476 -10.512 -4.859 1.00 93.50 132 THR A C 1
ATOM 1000 O O . THR A 1 132 ? 4.287 -10.763 -5.051 1.00 93.50 132 THR A O 1
ATOM 1003 N N . ALA A 1 133 ? 5.878 -9.746 -3.840 1.00 90.88 133 ALA A N 1
ATOM 1004 C CA . ALA A 1 133 ? 4.939 -9.163 -2.885 1.00 90.88 133 ALA A CA 1
ATOM 1005 C C . ALA A 1 133 ? 3.940 -8.221 -3.576 1.00 90.88 133 ALA A C 1
ATOM 1007 O O . ALA A 1 133 ? 2.739 -8.286 -3.313 1.00 90.88 133 ALA A O 1
ATOM 1008 N N . GLY A 1 134 ? 4.421 -7.381 -4.498 1.00 91.75 134 GLY A N 1
ATOM 1009 C CA . GLY A 1 134 ? 3.567 -6.480 -5.266 1.00 91.75 134 GLY A CA 1
ATOM 1010 C C . GLY A 1 134 ? 2.614 -7.212 -6.214 1.00 91.75 134 GLY A C 1
ATOM 1011 O O . GLY A 1 134 ? 1.463 -6.802 -6.340 1.00 91.75 134 GLY A O 1
ATOM 1012 N N . LEU A 1 135 ? 3.055 -8.310 -6.835 1.00 91.81 135 LEU A N 1
ATOM 1013 C CA . LEU A 1 135 ? 2.226 -9.176 -7.674 1.00 91.81 135 LEU A CA 1
ATOM 1014 C C . LEU A 1 135 ? 1.066 -9.772 -6.884 1.00 91.81 135 LEU A C 1
ATOM 1016 O O . LEU A 1 135 ? -0.077 -9.679 -7.331 1.00 91.81 135 LEU A O 1
ATOM 1020 N N . ILE A 1 136 ? 1.344 -10.329 -5.703 1.00 88.62 136 ILE A N 1
ATOM 1021 C CA . ILE A 1 136 ? 0.309 -10.849 -4.802 1.00 88.62 136 ILE A CA 1
ATOM 1022 C C . ILE A 1 136 ? -0.691 -9.732 -4.481 1.00 88.62 136 ILE A C 1
ATOM 1024 O O . ILE A 1 136 ? -1.885 -9.901 -4.687 1.00 88.62 136 ILE A O 1
ATOM 1028 N N . GLU A 1 137 ? -0.217 -8.549 -4.083 1.00 86.06 137 GLU A N 1
ATOM 1029 C CA . GLU A 1 137 ? -1.078 -7.425 -3.687 1.00 86.06 137 GLU A CA 1
ATOM 1030 C C . GLU A 1 137 ? -2.029 -6.950 -4.800 1.00 86.06 137 GLU A C 1
ATOM 1032 O O . GLU A 1 137 ? -3.200 -6.670 -4.533 1.00 86.06 137 GLU A O 1
ATOM 1037 N N . VAL A 1 138 ? -1.560 -6.878 -6.052 1.00 88.06 138 VAL A N 1
ATOM 1038 C CA . VAL A 1 138 ? -2.395 -6.409 -7.174 1.00 88.06 138 VAL A CA 1
ATOM 1039 C C . VAL A 1 138 ? -3.291 -7.502 -7.760 1.00 88.06 138 VAL A C 1
ATOM 1041 O O . VAL A 1 138 ? -4.313 -7.182 -8.370 1.00 88.06 138 VAL A O 1
ATOM 1044 N N . THR A 1 139 ? -2.951 -8.779 -7.571 1.00 88.12 139 THR A N 1
ATOM 1045 C CA . THR A 1 139 ? -3.736 -9.912 -8.095 1.00 88.12 139 THR A CA 1
ATOM 1046 C C . THR A 1 139 ? -4.738 -10.481 -7.087 1.00 88.12 139 THR A C 1
ATOM 1048 O O . THR A 1 139 ? -5.766 -11.003 -7.518 1.00 88.12 139 THR A O 1
ATOM 1051 N N . GLU A 1 140 ? -4.509 -10.304 -5.781 1.00 84.19 140 GLU A N 1
ATOM 1052 C CA . GLU A 1 140 ? -5.326 -10.840 -4.681 1.00 84.19 140 GLU A CA 1
ATOM 1053 C C . GLU A 1 140 ? -6.795 -10.411 -4.769 1.00 84.19 140 GLU A C 1
ATOM 1055 O O . GLU A 1 140 ? -7.120 -9.226 -4.712 1.00 84.19 140 GLU A O 1
ATOM 1060 N N . ASP A 1 141 ? -7.724 -11.361 -4.862 1.00 78.00 141 ASP A N 1
ATOM 1061 C CA . ASP A 1 141 ? -9.154 -11.070 -5.005 1.00 78.00 141 ASP A CA 1
ATOM 1062 C C . ASP A 1 141 ? -9.744 -10.367 -3.787 1.00 78.00 141 ASP A C 1
ATOM 1064 O O . ASP A 1 141 ? -10.563 -9.455 -3.934 1.00 78.00 141 ASP A O 1
ATOM 1068 N N . LYS A 1 142 ? -9.315 -10.767 -2.589 1.00 80.69 142 LYS A N 1
ATOM 1069 C CA . LYS A 1 142 ? -9.941 -10.343 -1.344 1.00 80.69 142 LYS A CA 1
ATOM 1070 C C . LYS A 1 142 ? -9.226 -9.136 -0.747 1.00 80.69 142 LYS A C 1
ATOM 1072 O O . LYS A 1 142 ? -8.107 -9.243 -0.257 1.00 80.69 142 LYS A O 1
ATOM 1077 N N . ALA A 1 143 ? -9.913 -7.997 -0.733 1.00 80.75 143 ALA A N 1
ATOM 1078 C CA . ALA A 1 143 ? -9.408 -6.804 -0.069 1.00 80.75 143 ALA A CA 1
ATOM 1079 C C . ALA A 1 143 ? -9.346 -6.997 1.458 1.00 80.75 143 ALA A C 1
ATOM 1081 O O . ALA A 1 143 ? -10.267 -7.546 2.072 1.00 80.75 143 ALA A O 1
ATOM 1082 N N . ALA A 1 144 ? -8.268 -6.523 2.081 1.00 87.88 144 ALA A N 1
ATOM 1083 C CA . ALA A 1 144 ? -8.151 -6.481 3.536 1.00 87.88 144 ALA A CA 1
ATOM 1084 C C . ALA A 1 144 ? -8.992 -5.324 4.095 1.00 87.88 144 ALA A C 1
ATOM 1086 O O . ALA A 1 144 ? -8.955 -4.221 3.560 1.00 87.88 144 ALA A O 1
ATOM 1087 N N . ILE A 1 145 ? -9.738 -5.529 5.181 1.00 93.75 145 ILE A N 1
ATOM 1088 C CA . ILE A 1 145 ? -10.651 -4.490 5.685 1.00 93.75 145 ILE A CA 1
ATOM 1089 C C . ILE A 1 145 ? -9.962 -3.673 6.783 1.00 93.75 145 ILE A C 1
ATOM 1091 O O . ILE A 1 145 ? -9.622 -4.194 7.850 1.00 93.75 145 ILE A O 1
ATOM 1095 N N . CYS A 1 146 ? -9.752 -2.387 6.510 1.00 94.19 146 CYS A N 1
ATOM 1096 C CA . CYS A 1 146 ? -9.296 -1.384 7.463 1.00 94.19 146 CYS A CA 1
ATOM 1097 C C . CYS A 1 146 ? -10.510 -0.650 8.039 1.00 94.19 146 CYS A C 1
ATOM 1099 O O . CYS A 1 146 ? -11.201 0.085 7.330 1.00 94.19 146 CYS A O 1
ATOM 1101 N N . TYR A 1 147 ? -10.763 -0.842 9.330 1.00 94.69 147 TYR A N 1
ATOM 1102 C CA . TYR A 1 147 ? -11.808 -0.124 10.047 1.00 94.69 147 TYR A CA 1
ATOM 1103 C C . TYR A 1 147 ? -11.236 1.140 10.672 1.00 94.69 147 TYR A C 1
ATOM 1105 O O . TYR A 1 147 ? -10.357 1.063 11.520 1.00 94.69 147 TYR A O 1
ATOM 1113 N N . VAL A 1 148 ? -11.738 2.304 10.296 1.00 93.62 148 VAL A N 1
ATOM 1114 C CA . VAL A 1 148 ? -11.335 3.569 10.904 1.00 93.62 148 VAL A CA 1
ATOM 1115 C C . VAL A 1 148 ? -12.365 3.954 11.949 1.00 93.62 148 VAL A C 1
ATOM 1117 O O . VAL A 1 148 ? -13.566 3.943 11.667 1.00 93.62 148 VAL A O 1
ATOM 1120 N N . THR A 1 149 ? -11.911 4.261 13.156 1.00 93.31 149 THR A N 1
ATOM 1121 C CA . THR A 1 149 ? -12.807 4.661 14.234 1.00 93.31 149 THR A CA 1
A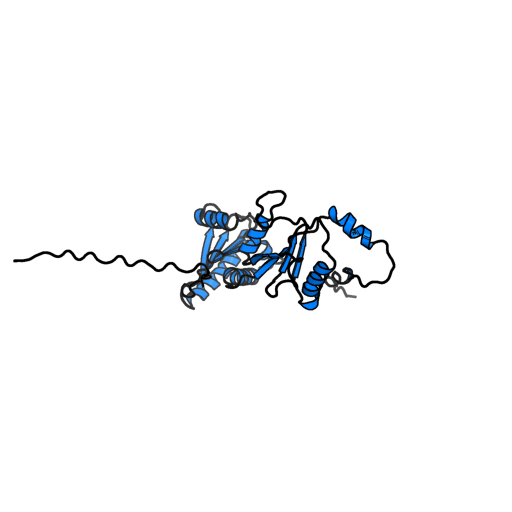TOM 1122 C C . THR A 1 149 ? -13.509 5.980 13.923 1.00 93.31 149 THR A C 1
ATOM 1124 O O . THR A 1 149 ? -13.033 6.795 13.128 1.00 93.31 149 THR A O 1
ATOM 1127 N N . MET A 1 150 ? -14.700 6.136 14.497 1.00 91.12 150 MET A N 1
ATOM 1128 C CA . MET A 1 150 ? -15.469 7.373 14.449 1.00 91.12 150 MET A CA 1
ATOM 1129 C C . MET A 1 150 ? -16.179 7.617 15.783 1.00 91.12 150 MET A C 1
ATOM 1131 O O . MET A 1 150 ? -16.495 6.674 16.512 1.00 91.12 150 MET A O 1
ATOM 1135 N N . GLY A 1 151 ? -16.533 8.879 16.035 1.00 88.31 151 GLY A N 1
ATOM 1136 C CA . GLY A 1 151 ? -17.293 9.300 17.218 1.00 88.31 151 GLY A CA 1
ATOM 1137 C C . GLY A 1 151 ? -16.490 10.124 18.224 1.00 88.31 151 GLY A C 1
ATOM 1138 O O . GLY A 1 151 ? -17.086 10.720 19.116 1.00 88.31 151 GLY A O 1
ATOM 1139 N N . HIS A 1 152 ? -15.170 10.242 18.043 1.00 87.62 152 HIS A N 1
ATOM 1140 C CA . HIS A 1 152 ? -14.280 10.919 18.999 1.00 87.62 152 HIS A CA 1
ATOM 1141 C C . HIS A 1 152 ? -13.620 12.181 18.429 1.00 87.62 152 HIS A C 1
ATOM 1143 O O . HIS A 1 152 ? -12.550 12.585 18.884 1.00 87.62 152 HIS A O 1
ATOM 1149 N N . GLY A 1 153 ? -14.260 12.812 17.438 1.00 82.88 153 GLY A N 1
ATOM 1150 C CA . GLY A 1 153 ? -13.733 13.971 16.704 1.00 82.88 153 GLY A CA 1
ATOM 1151 C C . GLY A 1 153 ? -12.495 13.638 15.869 1.00 82.88 153 GLY A C 1
ATOM 1152 O O . GLY A 1 153 ? -11.577 14.445 15.779 1.00 82.88 153 GLY A O 1
ATOM 1153 N N . GLU A 1 154 ? -12.472 12.420 15.336 1.00 83.81 154 GLU A N 1
ATOM 1154 C CA . GLU A 1 154 ? -11.410 11.874 14.494 1.00 83.81 154 GLU A CA 1
ATOM 1155 C C . GLU A 1 154 ? -11.456 12.463 13.083 1.00 83.81 154 GLU A C 1
ATOM 1157 O O . GLU A 1 154 ? -12.480 12.992 12.642 1.00 83.81 154 GLU A O 1
ATOM 1162 N N . LEU A 1 155 ? -10.332 12.371 12.374 1.00 82.56 155 LEU A N 1
ATOM 1163 C CA . LEU A 1 155 ? -10.219 12.855 11.003 1.00 82.56 155 LEU A CA 1
ATOM 1164 C C . LEU A 1 155 ? -11.190 12.099 10.084 1.00 82.56 155 LEU A C 1
ATOM 1166 O O . LEU A 1 155 ? -11.314 10.873 10.153 1.00 82.56 155 LEU A O 1
ATOM 1170 N N . GLY A 1 156 ? -11.869 12.829 9.202 1.00 75.00 156 GLY A N 1
ATOM 1171 C CA . GLY A 1 156 ? -12.837 12.250 8.279 1.00 75.00 156 GLY A CA 1
ATOM 1172 C C . GLY A 1 156 ? -12.147 11.464 7.167 1.00 75.00 156 GLY A C 1
ATOM 1173 O O . GLY A 1 156 ? -11.286 11.980 6.454 1.00 75.00 156 GLY A O 1
ATOM 1174 N N . ILE A 1 157 ? -12.543 10.201 6.989 1.00 71.56 157 ILE A N 1
ATOM 1175 C CA . ILE A 1 157 ? -11.997 9.307 5.948 1.00 71.56 157 ILE A CA 1
ATOM 1176 C C . ILE A 1 157 ? -12.314 9.820 4.540 1.00 71.56 157 ILE A C 1
ATOM 1178 O O . ILE A 1 157 ? -11.470 9.742 3.648 1.00 71.56 157 ILE A O 1
ATOM 1182 N N . GLU A 1 158 ? -13.534 10.327 4.356 1.00 67.44 158 GLU A N 1
ATOM 1183 C CA . GLU A 1 158 ? -14.054 10.818 3.073 1.00 67.44 158 GLU A CA 1
ATOM 1184 C C . GLU A 1 158 ? -13.969 12.346 2.954 1.00 67.44 158 GLU A C 1
ATOM 1186 O O . GLU A 1 158 ? -14.300 12.907 1.910 1.00 67.44 158 GLU A O 1
ATOM 1191 N N . ASP A 1 159 ? -13.491 13.032 3.996 1.00 67.69 159 ASP A N 1
ATOM 1192 C CA . ASP A 1 159 ? -13.327 14.478 3.951 1.00 67.69 159 ASP A CA 1
ATOM 1193 C C . ASP A 1 159 ? -12.173 14.835 3.001 1.00 67.69 159 ASP A C 1
ATOM 1195 O O . ASP A 1 159 ? -11.054 14.319 3.094 1.00 67.69 159 ASP A O 1
ATOM 1199 N N . ALA A 1 160 ? -12.450 15.737 2.060 1.00 60.12 160 ALA A N 1
ATOM 1200 C CA . ALA A 1 160 ? -11.467 16.259 1.110 1.00 60.12 160 ALA A CA 1
ATOM 1201 C C . ALA A 1 160 ? -10.746 17.519 1.625 1.00 60.12 160 ALA A C 1
ATOM 1203 O O . ALA A 1 160 ? -9.868 18.048 0.945 1.00 60.12 160 ALA A O 1
ATOM 1204 N N . LEU A 1 161 ? -11.117 18.014 2.812 1.00 60.09 161 LEU A N 1
ATOM 1205 C CA . LEU A 1 161 ? -10.552 19.232 3.386 1.00 60.09 161 LEU A CA 1
ATOM 1206 C C . LEU A 1 161 ? -9.065 19.028 3.735 1.00 60.09 161 LEU A C 1
ATOM 1208 O O . LEU A 1 161 ? -8.757 18.081 4.454 1.00 60.09 161 LEU A O 1
ATOM 1212 N N . PRO A 1 162 ? -8.147 19.915 3.313 1.00 55.88 162 PRO A N 1
ATOM 1213 C CA . PRO A 1 162 ? -6.705 19.752 3.543 1.00 55.88 162 PRO A CA 1
ATOM 1214 C C . PRO A 1 162 ? -6.299 19.595 5.016 1.00 55.88 162 PRO A C 1
ATOM 1216 O O . PRO A 1 162 ? -5.303 18.947 5.315 1.00 55.88 162 PRO A O 1
ATOM 1219 N N . GLU A 1 163 ? -7.070 20.181 5.934 1.00 58.25 163 GLU A N 1
ATOM 1220 C CA . GLU A 1 163 ? -6.745 20.233 7.366 1.00 58.25 163 GLU A CA 1
ATOM 1221 C C . GLU A 1 163 ? -7.301 19.048 8.170 1.00 58.25 163 GLU A C 1
ATOM 1223 O O . GLU A 1 163 ? -6.791 18.736 9.244 1.00 58.25 163 GLU A O 1
ATOM 1228 N N . ARG A 1 164 ? -8.362 18.392 7.677 1.00 61.12 164 ARG A N 1
ATOM 1229 C CA . ARG A 1 164 ? -9.084 17.327 8.407 1.00 61.12 164 ARG A CA 1
ATOM 1230 C C . ARG A 1 164 ? -9.357 16.059 7.601 1.00 61.12 164 ARG A C 1
ATOM 1232 O O . ARG A 1 164 ? -9.865 15.081 8.145 1.00 61.12 164 ARG A O 1
ATOM 1239 N N . GLY A 1 165 ? -9.024 16.081 6.319 1.00 66.00 165 GLY A N 1
ATOM 1240 C CA . GLY A 1 165 ? -9.337 15.042 5.363 1.00 66.00 165 GLY A CA 1
ATOM 1241 C C . GLY A 1 165 ? -8.260 13.978 5.255 1.00 66.00 165 GLY A C 1
ATOM 1242 O O . GLY A 1 165 ? -7.096 14.269 4.986 1.00 66.00 165 GLY A O 1
ATOM 1243 N N . MET A 1 166 ? -8.661 12.715 5.384 1.00 75.81 166 MET A N 1
ATOM 1244 C CA . MET A 1 166 ? -7.798 11.559 5.129 1.00 75.81 166 MET A CA 1
ATOM 1245 C C . MET A 1 166 ? -7.986 10.971 3.730 1.00 75.81 166 MET A C 1
ATOM 1247 O O . MET A 1 166 ? -7.554 9.847 3.478 1.00 75.81 166 MET A O 1
ATOM 1251 N N . SER A 1 167 ? -8.577 11.712 2.791 1.00 74.25 167 SER A N 1
ATOM 1252 C CA . SER A 1 167 ? -8.836 11.227 1.427 1.00 74.25 167 SER A CA 1
ATOM 1253 C C . SER A 1 167 ? -7.582 10.698 0.712 1.00 74.25 167 SER A C 1
ATOM 1255 O O . SER A 1 167 ? -7.654 9.712 -0.025 1.00 74.25 167 SER A O 1
ATOM 1257 N N . LEU A 1 168 ? -6.404 11.293 0.950 1.00 77.12 168 LEU A N 1
ATOM 1258 C CA . LEU A 1 168 ? -5.136 10.778 0.424 1.00 77.12 168 LEU A CA 1
ATOM 1259 C C . LEU A 1 168 ? -4.777 9.423 1.047 1.00 77.12 168 LEU A C 1
ATOM 1261 O O . LEU A 1 168 ? -4.466 8.489 0.313 1.00 77.12 168 LEU A O 1
ATOM 1265 N N . LEU A 1 169 ? -4.862 9.293 2.374 1.00 81.62 169 LEU A N 1
ATOM 1266 C CA . LEU A 1 169 ? -4.595 8.035 3.076 1.00 81.62 169 LEU A CA 1
ATOM 1267 C C . LEU A 1 169 ? -5.596 6.944 2.670 1.00 81.62 169 LEU A C 1
ATOM 1269 O O . LEU A 1 169 ? -5.183 5.828 2.372 1.00 81.62 169 LEU A O 1
ATOM 1273 N N . SER A 1 170 ? -6.887 7.274 2.592 1.00 81.00 170 SER A N 1
ATOM 1274 C CA . SER A 1 170 ? -7.951 6.373 2.132 1.00 81.00 170 SER A CA 1
ATOM 1275 C C . SER A 1 170 ? -7.667 5.858 0.719 1.00 81.00 170 SER A C 1
ATOM 1277 O O . SER A 1 170 ? -7.680 4.651 0.477 1.00 81.00 170 SER A O 1
ATOM 1279 N N . ARG A 1 171 ? -7.288 6.750 -0.206 1.00 77.94 171 ARG A N 1
ATOM 1280 C CA . ARG A 1 171 ? -6.874 6.379 -1.568 1.00 77.94 171 ARG A CA 1
ATOM 1281 C C . ARG A 1 171 ? -5.649 5.468 -1.570 1.00 77.94 171 ARG A C 1
ATOM 1283 O O . ARG A 1 171 ? -5.648 4.463 -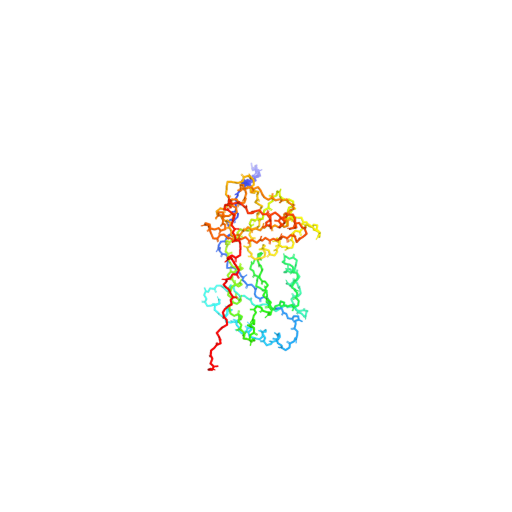2.268 1.00 77.94 171 ARG A O 1
ATOM 1290 N N . GLN A 1 172 ? -4.630 5.785 -0.773 1.00 81.06 172 GLN A N 1
ATOM 1291 C CA . GLN A 1 172 ? -3.423 4.962 -0.670 1.00 81.06 172 GLN A CA 1
ATOM 1292 C C . GLN A 1 172 ? -3.719 3.573 -0.087 1.00 81.06 172 GLN A C 1
ATOM 1294 O O . GLN A 1 172 ? -3.176 2.585 -0.572 1.00 81.06 172 GLN A O 1
ATOM 1299 N N . LEU A 1 173 ? -4.614 3.467 0.899 1.00 83.88 173 LEU A N 1
ATOM 1300 C CA . LEU A 1 173 ? -5.081 2.183 1.426 1.00 83.88 173 LEU A CA 1
ATOM 1301 C C . LEU A 1 173 ? -5.832 1.386 0.350 1.00 83.88 173 LEU A C 1
ATOM 1303 O O . LEU A 1 173 ? -5.500 0.228 0.112 1.00 83.88 173 LEU A O 1
ATOM 1307 N N . ARG A 1 174 ? -6.771 2.014 -0.367 1.00 81.50 174 ARG A N 1
ATOM 1308 C CA . ARG A 1 174 ? -7.510 1.374 -1.472 1.00 81.50 174 ARG A CA 1
ATOM 1309 C C . ARG A 1 174 ? -6.590 0.892 -2.594 1.00 81.50 174 ARG A C 1
ATOM 1311 O O . ARG A 1 174 ? -6.763 -0.220 -3.083 1.00 81.50 174 ARG A O 1
ATOM 1318 N N . ASN A 1 175 ? -5.570 1.676 -2.948 1.00 74.25 175 ASN A N 1
ATOM 1319 C CA . ASN A 1 175 ? -4.548 1.275 -3.923 1.00 74.25 175 ASN A CA 1
ATOM 1320 C C . ASN A 1 175 ? -3.805 0.004 -3.488 1.00 74.25 175 ASN A C 1
ATOM 1322 O O . ASN A 1 175 ? -3.476 -0.828 -4.327 1.00 74.25 175 ASN A O 1
ATOM 1326 N N . ARG A 1 176 ? -3.605 -0.172 -2.177 1.00 77.44 176 ARG A N 1
ATOM 1327 C CA . ARG A 1 176 ? -3.001 -1.363 -1.563 1.00 77.44 176 ARG A CA 1
ATOM 1328 C C . ARG A 1 176 ? -3.991 -2.499 -1.297 1.00 77.44 176 ARG A C 1
ATOM 1330 O O . ARG A 1 176 ? -3.766 -3.330 -0.422 1.00 77.44 176 ARG A O 1
ATOM 1337 N N . ASN A 1 177 ? -5.107 -2.513 -2.025 1.00 81.56 177 ASN A N 1
ATOM 1338 C CA . ASN A 1 177 ? -6.169 -3.506 -1.894 1.00 81.56 177 ASN A CA 1
ATOM 1339 C C . ASN A 1 177 ? -6.784 -3.561 -0.480 1.00 81.56 177 ASN A C 1
ATOM 1341 O O . ASN A 1 177 ? -7.170 -4.630 -0.007 1.00 81.56 177 ASN A O 1
ATOM 1345 N N . PHE A 1 178 ? -6.885 -2.415 0.206 1.00 86.44 178 PHE A N 1
ATOM 1346 C CA . PHE A 1 178 ? -7.699 -2.307 1.414 1.00 86.44 178 PHE A CA 1
ATOM 1347 C C . PHE A 1 178 ? -9.098 -1.781 1.106 1.00 86.44 178 PHE A C 1
ATOM 1349 O O . PHE A 1 178 ? -9.279 -0.793 0.395 1.00 86.44 178 PHE A O 1
ATOM 1356 N N . GLU A 1 179 ? -10.094 -2.385 1.737 1.00 88.62 179 GLU A N 1
ATOM 1357 C CA . GLU A 1 179 ? -11.406 -1.779 1.896 1.00 88.62 179 GLU A CA 1
ATOM 1358 C C . GLU A 1 179 ? -11.392 -0.922 3.164 1.00 88.62 179 GLU A C 1
ATOM 1360 O O . GLU A 1 179 ? -11.027 -1.399 4.237 1.00 88.62 179 GLU A O 1
ATOM 1365 N N . VAL A 1 180 ? -11.771 0.350 3.052 1.00 90.12 180 VAL A N 1
ATOM 1366 C CA . VAL A 1 180 ? -11.813 1.265 4.199 1.00 90.12 180 VAL A CA 1
ATOM 1367 C C . VAL A 1 180 ? -13.260 1.412 4.652 1.00 90.12 180 VAL A C 1
ATOM 1369 O O . VAL A 1 180 ? -14.101 1.860 3.874 1.00 90.12 180 VAL A O 1
ATOM 1372 N N . ARG A 1 181 ? -13.547 1.035 5.900 1.00 91.25 181 ARG A N 1
ATOM 1373 C CA . ARG A 1 181 ? -14.879 1.111 6.518 1.00 91.25 181 ARG A CA 1
ATOM 1374 C C . ARG A 1 181 ? -14.838 1.939 7.793 1.00 91.25 181 ARG A C 1
ATOM 1376 O O . ARG A 1 181 ? -13.813 2.006 8.462 1.00 91.25 181 ARG A O 1
ATOM 1383 N N . GLN A 1 182 ? -15.965 2.538 8.155 1.00 92.38 182 GLN A N 1
ATOM 1384 C CA . GLN A 1 182 ? -16.113 3.224 9.435 1.00 92.38 182 GLN A CA 1
ATOM 1385 C C . GLN A 1 182 ? -16.438 2.239 10.565 1.00 92.38 182 GLN A C 1
ATOM 1387 O O . GLN A 1 182 ? -17.133 1.243 10.357 1.00 92.38 182 GLN A O 1
ATOM 1392 N N . LEU A 1 183 ? -15.949 2.532 11.770 1.00 93.75 183 LEU A N 1
ATOM 1393 C CA . LEU A 1 183 ? -16.183 1.755 12.982 1.00 93.75 183 LEU A CA 1
ATOM 1394 C C . LEU A 1 183 ? -16.592 2.666 14.134 1.00 93.75 183 LEU A C 1
ATOM 1396 O O . LEU A 1 183 ? -15.761 3.313 14.767 1.00 93.75 183 LEU A O 1
ATOM 1400 N N . ASN A 1 184 ? -17.879 2.659 14.460 1.00 93.75 184 ASN A N 1
ATOM 1401 C CA . ASN A 1 184 ? -18.363 3.281 15.682 1.00 93.75 184 ASN A CA 1
ATOM 1402 C C . ASN A 1 184 ? -18.303 2.265 16.833 1.00 93.75 184 ASN A C 1
ATOM 1404 O O . ASN A 1 184 ? -19.135 1.363 16.933 1.00 93.75 184 ASN A O 1
ATOM 1408 N N . LEU A 1 185 ? -17.307 2.407 17.710 1.00 93.62 185 LEU A N 1
ATOM 1409 C CA . LEU A 1 185 ? -17.107 1.497 18.842 1.00 93.62 185 LEU A CA 1
ATOM 1410 C C . LEU A 1 185 ? -18.212 1.585 19.900 1.00 93.62 185 LEU A C 1
ATOM 1412 O O . LEU A 1 185 ? -18.331 0.660 20.706 1.00 93.62 185 LEU A O 1
ATOM 1416 N N . ALA A 1 186 ? -19.013 2.653 19.912 1.00 91.31 186 ALA A N 1
ATOM 1417 C CA . ALA A 1 186 ? -20.124 2.812 20.843 1.00 91.31 186 ALA A CA 1
ATOM 1418 C C . ALA A 1 186 ? -21.340 1.956 20.457 1.00 91.31 186 ALA A C 1
ATOM 1420 O O . ALA A 1 186 ? -22.107 1.566 21.336 1.00 91.31 186 ALA A O 1
ATOM 1421 N N . THR A 1 187 ? -21.510 1.641 19.167 1.00 92.94 187 THR A N 1
ATOM 1422 C CA . THR A 1 187 ? -22.688 0.918 18.656 1.00 92.94 187 THR A CA 1
ATOM 1423 C C . THR A 1 187 ? -22.453 -0.575 18.457 1.00 92.94 187 THR A C 1
ATOM 1425 O O . THR A 1 187 ? -23.414 -1.339 18.396 1.00 92.94 187 THR A O 1
ATOM 1428 N N . VAL A 1 188 ? -21.196 -1.016 18.374 1.00 93.31 188 VAL A N 1
ATOM 1429 C CA . VAL A 1 188 ? -20.853 -2.432 18.193 1.00 93.31 188 VAL A CA 1
ATOM 1430 C C . VAL A 1 188 ? -20.511 -3.109 19.517 1.00 93.31 188 VAL A C 1
ATOM 1432 O O . VAL A 1 188 ? -19.950 -2.502 20.430 1.00 93.31 188 VAL A O 1
ATOM 1435 N N . ALA A 1 189 ? -20.817 -4.402 19.623 1.00 92.88 189 ALA A N 1
ATOM 1436 C CA . ALA A 1 189 ? -20.442 -5.200 20.788 1.00 92.88 189 ALA A CA 1
ATOM 1437 C C . ALA A 1 189 ? -18.932 -5.493 20.823 1.00 92.88 189 ALA A C 1
ATOM 1439 O O . ALA A 1 189 ? -18.318 -5.420 21.887 1.00 92.88 189 ALA A O 1
ATOM 1440 N N . GLU A 1 190 ? -18.338 -5.763 19.659 1.00 94.62 190 GLU A N 1
ATOM 1441 C CA . GLU A 1 190 ? -16.918 -6.056 19.462 1.00 94.62 190 GLU A CA 1
ATOM 1442 C C . GLU A 1 190 ? -16.409 -5.452 18.145 1.00 94.62 190 GLU A C 1
ATOM 1444 O O . GLU A 1 190 ? -17.199 -5.104 17.266 1.00 94.62 190 GLU A O 1
ATOM 1449 N N . VAL A 1 191 ? -15.085 -5.339 17.991 1.00 96.06 191 VAL A N 1
ATOM 1450 C CA . VAL A 1 191 ? -14.482 -5.014 16.688 1.00 96.06 191 VAL A CA 1
ATOM 1451 C C . VAL A 1 191 ? -14.843 -6.131 15.696 1.00 96.06 191 VAL A C 1
ATOM 1453 O O . VAL A 1 191 ? -14.651 -7.302 16.041 1.00 96.06 191 VAL A O 1
ATOM 1456 N N . PRO A 1 192 ? -15.322 -5.823 14.476 1.00 96.25 192 PRO A N 1
ATOM 1457 C CA . PRO A 1 192 ? -15.734 -6.832 13.504 1.00 96.25 192 PRO A CA 1
ATOM 1458 C C . PRO A 1 192 ? -14.709 -7.953 13.277 1.00 96.25 192 PRO A C 1
ATOM 1460 O O . PRO A 1 192 ? -13.488 -7.771 13.360 1.00 96.25 192 PRO A O 1
ATOM 1463 N N . ARG A 1 193 ? -15.207 -9.167 13.019 1.00 93.25 193 ARG A N 1
ATOM 1464 C CA . ARG A 1 193 ? -14.354 -10.358 12.863 1.00 93.25 193 ARG A CA 1
ATOM 1465 C C . ARG A 1 193 ? -13.487 -10.326 11.607 1.00 93.25 193 ARG A C 1
ATOM 1467 O O . ARG A 1 193 ? -12.406 -10.901 11.604 1.00 93.25 193 ARG A O 1
ATOM 1474 N N . ASP A 1 194 ? -13.949 -9.616 10.589 1.00 93.31 194 ASP A N 1
ATOM 1475 C CA . ASP A 1 194 ? -13.288 -9.416 9.303 1.00 93.31 194 ASP A CA 1
ATOM 1476 C C . ASP A 1 194 ? -12.274 -8.255 9.303 1.00 93.31 194 ASP A C 1
ATOM 1478 O O . ASP A 1 194 ? -11.631 -8.006 8.283 1.00 93.31 194 ASP A O 1
ATOM 1482 N N . ALA A 1 195 ? -12.094 -7.562 10.435 1.00 94.31 195 ALA A N 1
ATOM 1483 C CA . ALA A 1 195 ? -11.124 -6.483 10.575 1.00 94.31 195 ALA A CA 1
ATOM 1484 C C . ALA A 1 195 ? -9.683 -6.999 10.427 1.00 94.31 195 ALA A C 1
ATOM 1486 O O . ALA A 1 195 ? -9.183 -7.734 11.282 1.00 94.31 195 ALA A O 1
ATOM 1487 N N . ALA A 1 196 ? -8.999 -6.566 9.366 1.00 93.00 196 ALA A N 1
ATOM 1488 C CA . ALA A 1 196 ? -7.567 -6.796 9.182 1.00 93.00 196 ALA A CA 1
ATOM 1489 C C . ALA A 1 196 ? -6.728 -5.792 9.990 1.00 93.00 196 ALA A C 1
ATOM 1491 O O . ALA A 1 196 ? -5.624 -6.109 10.442 1.00 93.00 196 ALA A O 1
ATOM 1492 N N . MET A 1 197 ? -7.249 -4.575 10.169 1.00 94.94 197 MET A N 1
ATOM 1493 C CA . MET A 1 197 ? -6.692 -3.567 11.065 1.00 94.94 197 MET A CA 1
ATOM 1494 C C . MET A 1 197 ? -7.754 -2.563 11.524 1.00 94.94 197 MET A C 1
ATOM 1496 O O . MET A 1 197 ? -8.782 -2.394 10.868 1.00 94.94 197 MET A O 1
ATOM 1500 N N . VAL A 1 198 ? -7.462 -1.863 12.622 1.00 95.38 198 VAL A N 1
ATOM 1501 C CA . VAL A 1 198 ? -8.212 -0.686 13.073 1.00 95.38 198 VAL A CA 1
ATOM 1502 C C . VAL A 1 198 ? -7.310 0.549 13.009 1.00 95.38 198 VAL A C 1
ATOM 1504 O O . VAL A 1 198 ? -6.182 0.517 13.501 1.00 95.38 198 VAL A O 1
ATOM 1507 N N . LEU A 1 199 ? -7.787 1.633 12.405 1.00 94.12 199 LEU A N 1
ATOM 1508 C CA . LEU A 1 199 ? -7.116 2.930 12.339 1.00 94.12 199 LEU A CA 1
ATOM 1509 C C . LEU A 1 199 ? -7.816 3.916 13.277 1.00 94.12 199 LEU A C 1
ATOM 1511 O O . LEU A 1 199 ? -9.003 4.175 13.125 1.00 94.12 199 LEU A O 1
ATOM 1515 N N . ILE A 1 200 ? -7.062 4.491 14.207 1.00 92.94 200 ILE A N 1
ATOM 1516 C CA . ILE A 1 200 ? -7.516 5.536 15.125 1.00 92.94 200 ILE A CA 1
ATOM 1517 C C . ILE A 1 200 ? -6.860 6.845 14.698 1.00 92.94 200 ILE A C 1
ATOM 1519 O O . ILE A 1 200 ? -5.649 7.009 14.857 1.00 92.94 200 ILE A O 1
ATOM 1523 N N . ALA A 1 201 ? -7.638 7.754 14.116 1.00 90.25 201 ALA A N 1
ATOM 1524 C CA . ALA A 1 201 ? -7.116 8.927 13.421 1.00 90.25 201 ALA A CA 1
ATOM 1525 C C . ALA A 1 201 ? -7.384 10.232 14.181 1.00 90.25 201 ALA A C 1
ATOM 1527 O O . ALA A 1 201 ? -8.393 10.893 13.961 1.00 90.25 201 ALA A O 1
ATOM 1528 N N . GLY A 1 202 ? -6.455 10.631 15.049 1.00 87.44 202 GLY A N 1
ATOM 1529 C CA . GLY A 1 202 ? -6.495 11.920 15.745 1.00 87.44 202 GLY A CA 1
ATOM 1530 C C . GLY A 1 202 ? -7.709 12.112 16.661 1.00 87.44 202 GLY A C 1
ATOM 1531 O O . GLY A 1 202 ? -8.386 13.127 16.522 1.00 87.44 202 GLY A O 1
ATOM 1532 N N . PRO A 1 203 ? -8.015 11.185 17.589 1.00 89.38 203 PRO A N 1
ATOM 1533 C CA . PRO A 1 203 ? -9.147 11.349 18.492 1.00 89.38 203 PRO A CA 1
ATOM 1534 C C . PRO A 1 203 ? -8.934 12.578 19.383 1.00 89.38 203 PRO A C 1
ATOM 1536 O O . PRO A 1 203 ? -7.900 12.723 20.039 1.00 89.38 203 PRO A O 1
ATOM 1539 N N . THR A 1 204 ? -9.931 13.457 19.423 1.00 85.19 204 THR A N 1
ATOM 1540 C CA . THR A 1 204 ? -9.929 14.683 20.241 1.00 85.19 204 THR A CA 1
ATOM 1541 C C . THR A 1 204 ? -10.597 14.477 21.597 1.00 85.19 204 THR A C 1
ATOM 1543 O O . THR A 1 204 ? -10.350 15.233 22.536 1.00 85.19 204 THR A O 1
ATOM 1546 N N . THR A 1 205 ? -11.405 13.424 21.732 1.00 86.44 205 THR A N 1
ATOM 1547 C CA . THR A 1 205 ? -12.048 13.025 22.990 1.00 86.44 205 THR A CA 1
ATOM 1548 C C . THR A 1 205 ? -11.641 11.603 23.386 1.00 86.44 205 THR A C 1
ATOM 1550 O O . THR A 1 205 ? -11.327 10.779 22.527 1.00 86.44 205 THR A O 1
ATOM 1553 N N . PRO A 1 206 ? -11.588 11.289 24.693 1.00 86.81 206 PRO A N 1
ATOM 1554 C CA . PRO A 1 206 ? -11.186 9.965 25.146 1.00 86.81 206 PRO A CA 1
ATOM 1555 C C . PRO A 1 206 ? -12.278 8.920 24.891 1.00 86.81 206 PRO A C 1
ATOM 1557 O O . PRO A 1 206 ? -13.455 9.164 25.150 1.00 86.81 206 PRO A O 1
ATOM 1560 N N . PHE A 1 207 ? -11.866 7.715 24.499 1.00 90.56 207 PHE A N 1
ATOM 1561 C CA . PHE A 1 207 ? -12.739 6.541 24.473 1.00 90.56 207 PHE A CA 1
ATOM 1562 C C . PHE A 1 207 ? -13.231 6.179 25.882 1.00 90.56 207 PHE A C 1
ATOM 1564 O O . PHE A 1 207 ? -12.486 6.252 26.868 1.00 90.56 207 PHE A O 1
ATOM 1571 N N . SER A 1 208 ? -14.475 5.717 25.977 1.00 93.12 208 SER A N 1
ATOM 1572 C CA . SER A 1 208 ? -15.069 5.185 27.202 1.00 93.12 208 SER A CA 1
ATOM 1573 C C . SER A 1 208 ? -14.367 3.904 27.671 1.00 93.12 208 SER A C 1
ATOM 1575 O O . SER A 1 208 ? -13.614 3.253 26.942 1.00 93.12 208 SER A O 1
ATOM 1577 N N . ALA A 1 209 ? -14.623 3.493 28.916 1.00 92.69 209 ALA A N 1
ATOM 1578 C CA . ALA A 1 209 ? -14.077 2.241 29.446 1.00 92.69 209 ALA A CA 1
ATOM 1579 C C . ALA A 1 209 ? -14.514 1.014 28.621 1.00 92.69 209 ALA A C 1
ATOM 1581 O O . ALA A 1 209 ? -13.715 0.100 28.420 1.00 92.69 209 ALA A O 1
ATOM 1582 N N . SER A 1 210 ? -15.751 1.025 28.114 1.00 93.44 210 SER A N 1
ATOM 1583 C CA . SER A 1 210 ? -16.305 -0.062 27.300 1.00 93.44 210 SER A CA 1
ATOM 1584 C C . SER A 1 210 ? -15.628 -0.172 25.929 1.00 93.44 210 SER A C 1
ATOM 1586 O O . SER A 1 210 ? -15.205 -1.255 25.534 1.00 93.44 210 SER A O 1
ATOM 1588 N N . GLU A 1 211 ? -15.420 0.951 25.242 1.00 94.12 211 GLU A N 1
ATOM 1589 C CA . GLU A 1 211 ? -14.749 0.996 23.937 1.00 94.12 211 GLU A CA 1
ATOM 1590 C C . GLU A 1 211 ? -13.280 0.583 24.056 1.00 94.12 211 GLU A C 1
ATOM 1592 O O . GLU A 1 211 ? -12.780 -0.216 23.264 1.00 94.12 211 GLU A O 1
ATOM 1597 N N . ASN A 1 212 ? -12.605 1.043 25.114 1.00 94.38 212 ASN A N 1
ATOM 1598 C CA . ASN A 1 212 ? -11.242 0.620 25.419 1.00 94.38 212 ASN A CA 1
ATOM 1599 C C . ASN A 1 212 ? -11.146 -0.888 25.684 1.00 94.38 212 ASN A C 1
ATOM 1601 O O . ASN A 1 212 ? -10.151 -1.502 25.306 1.00 94.38 212 ASN A O 1
ATOM 1605 N N . ALA A 1 213 ? -12.142 -1.498 26.335 1.00 94.25 213 ALA A N 1
ATOM 1606 C CA . ALA A 1 213 ? -12.174 -2.947 26.528 1.00 94.25 213 ALA A CA 1
ATOM 1607 C C . ALA A 1 213 ? -12.302 -3.685 25.184 1.00 94.25 213 ALA A C 1
ATOM 1609 O O . ALA A 1 213 ? -11.542 -4.613 24.928 1.00 94.25 213 ALA A O 1
ATOM 1610 N N . ARG A 1 214 ? -13.168 -3.211 24.278 1.00 95.50 214 ARG A N 1
ATOM 1611 C CA . ARG A 1 214 ? -13.319 -3.785 22.926 1.00 95.50 214 ARG A CA 1
ATOM 1612 C C . ARG A 1 214 ? -12.020 -3.724 22.120 1.00 95.50 214 ARG A C 1
ATOM 1614 O O . ARG A 1 214 ? -11.622 -4.723 21.523 1.00 95.50 214 ARG A O 1
ATOM 1621 N N . LEU A 1 215 ? -11.330 -2.582 22.142 1.00 94.50 215 LEU A N 1
ATOM 1622 C CA . LEU A 1 215 ? -10.030 -2.423 21.479 1.00 94.50 215 LEU A CA 1
ATOM 1623 C C . LEU A 1 215 ? -8.946 -3.312 22.101 1.00 94.50 215 LEU A C 1
ATOM 1625 O O . LEU A 1 215 ? -8.142 -3.894 21.375 1.00 94.50 215 LEU A O 1
ATOM 1629 N N . LYS A 1 216 ? -8.930 -3.450 23.433 1.00 94.44 216 LYS A N 1
ATOM 1630 C CA . LYS A 1 216 ? -8.001 -4.349 24.135 1.00 94.44 216 LYS A CA 1
ATOM 1631 C C . LYS A 1 216 ? -8.231 -5.805 23.757 1.00 94.44 216 LYS A C 1
ATOM 1633 O O . LYS A 1 216 ? -7.258 -6.483 23.456 1.00 94.44 216 LYS A O 1
ATOM 1638 N N . ASN A 1 217 ? -9.475 -6.268 23.725 1.00 94.88 217 ASN A N 1
ATOM 1639 C CA . ASN A 1 217 ? -9.778 -7.648 23.346 1.00 94.88 217 ASN A CA 1
ATOM 1640 C C . ASN A 1 217 ? -9.357 -7.911 21.895 1.00 94.88 217 ASN A C 1
ATOM 1642 O O . ASN A 1 217 ? -8.699 -8.905 21.602 1.00 94.88 217 ASN A O 1
ATOM 1646 N N . TYR A 1 218 ? -9.630 -6.966 20.991 1.00 96.25 218 TYR A N 1
ATOM 1647 C CA . TYR A 1 218 ? -9.149 -7.050 19.613 1.00 96.25 218 TYR A CA 1
ATOM 1648 C C . TYR A 1 218 ? -7.614 -7.139 19.525 1.00 96.25 218 TYR A C 1
ATOM 1650 O O . TYR A 1 218 ? -7.091 -8.001 18.825 1.00 96.25 218 TYR A O 1
ATOM 1658 N N . LEU A 1 219 ? -6.884 -6.299 20.260 1.00 94.69 219 LEU A N 1
ATOM 1659 C CA . LEU A 1 219 ? -5.418 -6.304 20.263 1.00 94.69 219 LEU A CA 1
ATOM 1660 C C . LEU A 1 219 ? -4.823 -7.569 20.891 1.00 94.69 219 LEU A C 1
ATOM 1662 O O . LEU A 1 219 ? -3.970 -8.213 20.287 1.00 94.69 219 LEU A O 1
ATOM 1666 N N . TYR A 1 220 ? -5.245 -7.909 22.108 1.00 93.31 220 TYR A N 1
ATOM 1667 C CA . TYR A 1 220 ? -4.582 -8.923 22.928 1.00 93.31 220 TYR A CA 1
ATOM 1668 C C . TYR A 1 220 ? -5.126 -10.330 22.703 1.00 93.31 220 TYR A C 1
ATOM 1670 O O . TYR A 1 220 ? -4.342 -11.270 22.631 1.00 93.31 220 TYR A O 1
ATOM 1678 N N . GLU A 1 221 ? -6.442 -10.491 22.580 1.00 92.44 221 GLU A N 1
ATOM 1679 C CA . GLU A 1 221 ? -7.059 -11.819 22.462 1.00 92.44 221 GLU A CA 1
ATOM 1680 C C . GLU A 1 221 ? -7.105 -12.288 21.008 1.00 92.44 221 GLU A C 1
ATOM 1682 O O . GLU A 1 221 ? -6.974 -13.477 20.729 1.00 92.44 221 GLU A O 1
ATOM 1687 N N . ARG A 1 222 ? -7.255 -11.352 20.063 1.00 91.00 222 ARG A N 1
ATOM 1688 C CA . ARG A 1 222 ? -7.351 -11.658 18.626 1.00 91.00 222 ARG A CA 1
ATOM 1689 C C . ARG A 1 222 ? -6.075 -11.371 17.837 1.00 91.00 222 ARG A C 1
ATOM 1691 O O . ARG A 1 222 ? -6.083 -11.533 16.620 1.00 91.00 222 ARG A O 1
ATOM 1698 N N . ASN A 1 223 ? -4.997 -10.950 18.506 1.00 91.44 223 ASN A N 1
ATOM 1699 C CA . ASN A 1 223 ? -3.747 -10.514 17.871 1.00 91.44 223 ASN A CA 1
ATOM 1700 C C . ASN A 1 223 ? -3.993 -9.481 16.749 1.00 91.44 223 ASN A C 1
ATOM 1702 O O . ASN A 1 223 ? -3.382 -9.517 15.676 1.00 91.44 223 ASN A O 1
ATOM 1706 N N . GLY A 1 224 ? -4.971 -8.604 16.983 1.00 92.75 224 GLY A N 1
ATOM 1707 C CA . GLY A 1 224 ? -5.406 -7.587 16.046 1.00 92.75 224 GLY A CA 1
ATOM 1708 C C . GLY A 1 224 ? -4.354 -6.502 15.854 1.00 92.75 224 GLY A C 1
ATOM 1709 O O . GLY A 1 224 ? -3.476 -6.281 16.687 1.00 92.75 224 GLY A O 1
ATOM 1710 N N . ARG A 1 225 ? -4.454 -5.786 14.736 1.00 95.81 225 ARG A N 1
ATOM 1711 C CA . ARG A 1 225 ? -3.547 -4.684 14.393 1.00 95.81 225 ARG A CA 1
ATOM 1712 C C . ARG A 1 225 ? -4.261 -3.356 14.580 1.00 95.81 225 ARG A C 1
ATOM 1714 O O . ARG A 1 225 ? -5.338 -3.171 14.014 1.00 95.81 225 ARG A O 1
ATOM 1721 N N . VAL A 1 226 ? -3.659 -2.440 15.336 1.00 94.38 226 VAL A N 1
ATOM 1722 C CA . VAL A 1 226 ? -4.146 -1.063 15.493 1.00 94.38 226 VAL A CA 1
ATOM 1723 C C . VAL A 1 226 ? -3.057 -0.091 15.057 1.00 94.38 226 VAL A C 1
ATOM 1725 O O . VAL A 1 226 ? -1.920 -0.192 15.515 1.00 94.38 226 VAL A O 1
ATOM 1728 N N . LEU A 1 227 ? -3.416 0.862 14.202 1.00 92.81 227 LEU A N 1
ATOM 1729 C CA . LEU A 1 227 ? -2.609 2.040 13.902 1.00 92.81 227 LEU A CA 1
ATOM 1730 C C . LEU A 1 227 ? -3.269 3.244 14.573 1.00 92.81 227 LEU A C 1
ATOM 1732 O O . LEU A 1 227 ? -4.418 3.545 14.279 1.00 92.81 227 LEU A O 1
ATOM 1736 N N . ALA A 1 228 ? -2.560 3.924 15.472 1.00 90.38 228 ALA A N 1
ATOM 1737 C CA . ALA A 1 228 ? -3.074 5.101 16.165 1.00 90.38 228 ALA A CA 1
ATOM 1738 C C . ALA A 1 228 ? -2.243 6.340 15.818 1.00 90.38 228 ALA A C 1
ATOM 1740 O O . ALA A 1 228 ? -1.037 6.377 16.060 1.00 90.38 228 ALA A O 1
ATOM 1741 N N . MET A 1 229 ? -2.902 7.353 15.266 1.00 88.75 229 MET A N 1
ATOM 1742 C CA . MET A 1 229 ? -2.349 8.673 14.980 1.00 88.75 229 MET A CA 1
ATOM 1743 C C . MET A 1 229 ? -2.799 9.603 16.104 1.00 88.75 229 MET A C 1
ATOM 1745 O O . MET A 1 229 ? -3.947 10.034 16.126 1.00 88.75 229 MET A O 1
ATOM 1749 N N . LEU A 1 230 ? -1.932 9.852 17.082 1.00 82.69 230 LEU A N 1
ATOM 1750 C CA . LEU A 1 230 ? -2.276 10.637 18.268 1.00 82.69 230 LEU A CA 1
ATOM 1751 C C . LEU A 1 230 ? -1.598 12.006 18.199 1.00 82.69 230 LEU A C 1
ATOM 1753 O O . LEU A 1 230 ? -0.389 12.079 17.985 1.00 82.69 230 LEU A O 1
ATOM 1757 N N . ASP A 1 231 ? -2.367 13.076 18.408 1.00 70.31 231 ASP A N 1
ATOM 1758 C CA . ASP A 1 231 ? -1.820 14.429 18.504 1.00 70.31 231 ASP A CA 1
ATOM 1759 C C . ASP A 1 231 ? -1.084 14.602 19.853 1.00 70.31 231 ASP A C 1
ATOM 1761 O O . ASP A 1 231 ? -1.683 14.393 20.921 1.00 70.31 231 ASP A O 1
ATOM 1765 N N . PRO A 1 232 ? 0.209 14.982 19.853 1.00 59.97 232 PRO A N 1
ATOM 1766 C CA . PRO A 1 232 ? 0.958 15.230 21.079 1.00 59.97 232 PRO A CA 1
ATOM 1767 C C . PRO A 1 232 ? 0.354 16.335 21.961 1.00 59.97 232 PRO A C 1
ATOM 1769 O O . PRO A 1 232 ? 0.531 16.274 23.180 1.00 59.97 232 PRO A O 1
ATOM 1772 N N . VAL A 1 233 ? -0.404 17.297 21.426 1.00 53.00 233 VAL A N 1
ATOM 1773 C CA . VAL A 1 233 ? -0.940 18.425 22.213 1.00 53.00 233 VAL A CA 1
ATOM 1774 C C . VAL A 1 233 ? -2.214 18.034 22.986 1.00 53.00 233 VAL A C 1
ATOM 1776 O O . VAL A 1 233 ? -2.390 18.441 24.135 1.00 53.00 233 VAL A O 1
ATOM 1779 N N . GLY A 1 234 ? -3.039 17.129 22.445 1.00 49.41 234 GLY A N 1
ATOM 1780 C CA . GLY A 1 234 ? -4.149 16.487 23.176 1.00 49.41 234 GLY A CA 1
ATOM 1781 C C . GLY A 1 234 ? -3.683 15.420 24.181 1.00 49.41 234 GLY A C 1
ATOM 1782 O O . GLY A 1 234 ? -4.364 15.110 25.165 1.00 49.41 234 GLY A O 1
ATOM 1783 N N . SER A 1 235 ? -2.466 14.899 23.995 1.00 43.88 235 SER A N 1
ATOM 1784 C CA . SER A 1 235 ? -1.873 13.891 24.876 1.00 43.88 235 SER A CA 1
ATOM 1785 C C . SER A 1 235 ? -1.483 14.427 26.260 1.00 43.88 235 SER A C 1
ATOM 1787 O O . SER A 1 235 ? -1.265 13.633 27.174 1.00 43.88 235 SER A O 1
ATOM 1789 N N . MET A 1 236 ? -1.426 15.747 26.489 1.00 34.62 236 MET A N 1
ATOM 1790 C CA . MET A 1 236 ? -1.021 16.284 27.799 1.00 34.62 236 MET A CA 1
ATOM 1791 C C . MET A 1 236 ? -2.112 16.145 28.879 1.00 34.62 236 MET A C 1
ATOM 1793 O O . MET A 1 236 ? -1.792 16.000 30.061 1.00 34.62 236 MET A O 1
ATOM 1797 N N . ALA A 1 237 ? -3.389 16.060 28.489 1.00 38.59 237 ALA A N 1
ATOM 1798 C CA . ALA A 1 237 ? -4.479 15.648 29.382 1.00 38.59 237 ALA A CA 1
ATOM 1799 C C . ALA A 1 237 ? -4.538 14.117 29.543 1.00 38.59 237 ALA A C 1
ATOM 1801 O O . ALA A 1 237 ? -4.801 13.608 30.637 1.00 38.59 237 ALA A O 1
ATOM 1802 N N . LEU A 1 238 ? -4.208 13.376 28.477 1.00 44.91 238 LEU A N 1
ATOM 1803 C CA . LEU A 1 238 ? -4.166 11.915 28.497 1.00 44.91 238 LEU A CA 1
ATOM 1804 C C . LEU A 1 238 ? -2.939 11.357 29.233 1.00 44.91 238 LEU A C 1
ATOM 1806 O O . LEU A 1 238 ? -3.010 10.235 29.703 1.00 44.91 238 LEU A O 1
ATOM 1810 N N . SER A 1 239 ? -1.848 12.120 29.381 1.00 44.00 239 SER A N 1
ATOM 1811 C CA . SER A 1 239 ? -0.593 11.703 30.034 1.00 44.00 239 SER A CA 1
ATOM 1812 C C . SER A 1 239 ? -0.452 12.197 31.476 1.00 44.00 239 SER A C 1
ATOM 1814 O O . SER A 1 239 ? 0.146 11.506 32.306 1.00 44.00 239 SER A O 1
ATOM 1816 N N . ARG A 1 240 ? -1.051 13.342 31.845 1.00 36.50 240 ARG A N 1
ATOM 1817 C CA . ARG A 1 240 ? -0.999 13.847 33.233 1.00 36.50 240 ARG A CA 1
ATOM 1818 C C . ARG A 1 240 ? -1.786 12.989 34.220 1.00 36.50 240 ARG A C 1
ATOM 1820 O O . ARG A 1 240 ? -1.385 12.897 35.377 1.00 36.50 240 ARG A O 1
ATOM 1827 N N . ARG A 1 241 ? -2.813 12.263 33.766 1.00 40.88 241 ARG A N 1
ATOM 1828 C CA . ARG A 1 241 ? -3.533 11.280 34.600 1.00 40.88 241 ARG A CA 1
ATOM 1829 C C . ARG A 1 241 ? -2.827 9.920 34.722 1.00 40.88 241 ARG A C 1
ATOM 1831 O O . ARG A 1 241 ? -3.348 9.032 35.383 1.00 40.88 241 ARG A O 1
ATOM 1838 N N . TRP A 1 242 ? -1.641 9.761 34.125 1.00 43.06 242 TRP A N 1
ATOM 1839 C CA . TRP A 1 242 ? -0.817 8.549 34.245 1.00 43.06 242 TRP A CA 1
ATOM 1840 C C . TRP A 1 242 ? 0.378 8.712 35.187 1.00 43.06 242 TRP A C 1
ATOM 1842 O O . TRP A 1 242 ? 1.051 7.726 35.480 1.00 43.06 242 TRP A O 1
ATOM 1852 N N . ARG A 1 243 ? 0.663 9.931 35.675 1.00 38.16 243 ARG A N 1
ATOM 1853 C CA . ARG A 1 243 ? 1.892 10.206 36.441 1.00 38.16 243 ARG A CA 1
ATOM 1854 C C . ARG A 1 243 ? 1.704 10.447 37.940 1.00 38.16 243 ARG A C 1
ATOM 1856 O O . ARG A 1 243 ? 2.702 10.516 38.648 1.00 38.16 243 ARG A O 1
ATOM 1863 N N . THR A 1 244 ? 0.477 10.517 38.450 1.00 44.78 244 THR A N 1
ATOM 1864 C CA . THR A 1 244 ? 0.222 10.649 39.895 1.00 44.78 244 THR A CA 1
ATOM 1865 C C . THR A 1 244 ? -1.006 9.842 40.296 1.00 44.78 244 THR A C 1
ATOM 1867 O O . THR A 1 244 ? -2.127 10.218 39.967 1.00 44.78 244 THR A O 1
ATOM 1870 N N . GLY A 1 245 ? -0.798 8.729 41.000 1.00 31.42 245 GLY A N 1
ATOM 1871 C CA . GLY A 1 245 ? -1.896 7.935 41.549 1.00 31.42 245 GLY A CA 1
ATOM 1872 C C . GLY A 1 245 ? -1.508 6.495 41.839 1.00 31.42 245 GLY A C 1
ATOM 1873 O O . GLY A 1 245 ? -1.926 5.576 41.144 1.00 31.42 245 GLY A O 1
ATOM 1874 N N . ARG A 1 246 ? -0.694 6.297 42.876 1.00 45.72 246 ARG A N 1
ATOM 1875 C CA . ARG A 1 246 ? -0.507 5.005 43.535 1.00 45.72 246 ARG A CA 1
ATOM 1876 C C . ARG A 1 246 ? -1.852 4.603 44.173 1.00 45.72 246 ARG A C 1
ATOM 1878 O O . ARG A 1 246 ? -2.095 4.983 45.307 1.00 45.72 246 ARG A O 1
ATOM 1885 N N . SER A 1 247 ? -2.714 3.869 43.467 1.00 37.31 247 SER A N 1
ATOM 1886 C CA . SER A 1 247 ? -3.644 2.901 44.080 1.00 37.31 247 SER A CA 1
ATOM 1887 C C . SER A 1 247 ? -4.226 1.914 43.050 1.00 37.31 247 SER A C 1
ATOM 1889 O O . SER A 1 247 ? -4.912 2.258 42.094 1.00 37.31 247 SER A O 1
ATOM 1891 N N . SER A 1 248 ? -3.866 0.651 43.261 1.00 43.94 248 SER A N 1
ATOM 1892 C CA . SER A 1 248 ? -4.579 -0.603 42.995 1.00 43.94 248 SER A CA 1
ATOM 1893 C C . SER A 1 248 ? -5.815 -0.595 42.072 1.00 43.94 248 SER A C 1
ATOM 1895 O O . SER A 1 248 ? -6.929 -0.743 42.562 1.00 43.94 248 SER A O 1
ATOM 1897 N N . ARG A 1 249 ? -5.631 -0.563 40.741 1.00 35.69 249 ARG A N 1
ATOM 1898 C CA . ARG A 1 249 ? -6.528 -1.182 39.728 1.00 35.69 249 ARG A CA 1
ATOM 1899 C C . ARG A 1 249 ? -5.704 -1.565 38.484 1.00 35.69 249 ARG A C 1
ATOM 1901 O O . ARG A 1 249 ? -4.761 -0.841 38.171 1.00 35.69 249 ARG A O 1
ATOM 1908 N N . PRO A 1 250 ? -6.002 -2.670 37.769 1.00 36.06 250 PRO A N 1
ATOM 1909 C CA . PRO A 1 250 ? -5.126 -3.155 36.707 1.00 36.06 250 PRO A CA 1
ATOM 1910 C C . PRO A 1 250 ? -5.282 -2.287 35.450 1.00 36.06 250 PRO A C 1
ATOM 1912 O O . PRO A 1 250 ? -6.195 -2.465 34.646 1.00 36.06 250 PRO A O 1
ATOM 1915 N N . THR A 1 251 ? -4.384 -1.320 35.275 1.00 36.69 251 THR A N 1
ATOM 1916 C CA . THR A 1 251 ? -4.163 -0.618 34.007 1.00 36.69 251 THR A CA 1
ATOM 1917 C C . THR A 1 251 ? -2.982 -1.258 33.281 1.00 36.69 251 THR A C 1
ATOM 1919 O O . THR A 1 251 ? -1.900 -1.440 33.835 1.00 36.69 251 THR A O 1
ATOM 1922 N N . LEU A 1 252 ? -3.218 -1.646 32.026 1.00 37.06 252 LEU A N 1
ATOM 1923 C CA . LEU A 1 252 ? -2.222 -2.241 31.137 1.00 37.06 252 LEU A CA 1
ATOM 1924 C C . LEU A 1 252 ? -1.000 -1.323 30.993 1.00 37.06 252 LEU A C 1
ATOM 1926 O O . LEU A 1 252 ? -1.106 -0.181 30.546 1.00 37.06 252 LEU A O 1
ATOM 1930 N N . ASN A 1 253 ? 0.161 -1.847 31.375 1.00 32.81 253 ASN A N 1
ATOM 1931 C CA . ASN A 1 253 ? 1.453 -1.188 31.271 1.00 32.81 253 ASN A CA 1
ATOM 1932 C C . ASN A 1 253 ? 2.039 -1.409 29.867 1.00 32.81 253 ASN A C 1
ATOM 1934 O O . ASN A 1 253 ? 2.494 -2.502 29.547 1.00 32.81 253 ASN A O 1
ATOM 1938 N N . PHE A 1 254 ? 2.056 -0.366 29.036 1.00 40.59 254 PHE A N 1
ATOM 1939 C CA . PHE A 1 254 ? 2.544 -0.431 27.651 1.00 40.59 254 PHE A CA 1
ATOM 1940 C C . PHE A 1 254 ? 4.081 -0.419 27.512 1.00 40.59 254 PHE A C 1
ATOM 1942 O O . PHE A 1 254 ? 4.597 -0.533 26.402 1.00 40.59 254 PHE A O 1
ATOM 1949 N N . LYS A 1 255 ? 4.849 -0.322 28.612 1.00 32.69 255 LYS A N 1
ATOM 1950 C CA . LYS A 1 255 ? 6.325 -0.380 28.555 1.00 32.69 255 LYS A CA 1
ATOM 1951 C C . LYS A 1 255 ? 6.881 -1.773 28.234 1.00 32.69 255 LYS A C 1
ATOM 1953 O O . LYS A 1 255 ? 8.059 -1.878 27.905 1.00 32.69 255 LYS A O 1
ATOM 1958 N N . SER A 1 256 ? 6.076 -2.834 28.300 1.00 33.75 256 SER A N 1
ATOM 1959 C CA . SER A 1 256 ? 6.511 -4.180 27.898 1.00 33.75 256 SER A CA 1
ATOM 1960 C C . SER A 1 256 ? 6.468 -4.416 26.382 1.00 33.75 256 SER A C 1
ATOM 1962 O O . SER A 1 256 ? 7.046 -5.393 25.917 1.00 33.75 256 SER A O 1
ATOM 1964 N N . LEU A 1 257 ? 5.852 -3.521 25.599 1.00 37.56 257 LEU A N 1
ATOM 1965 C CA . LEU A 1 257 ? 5.667 -3.692 24.150 1.00 37.56 257 LEU A CA 1
ATOM 1966 C C . LEU A 1 257 ? 6.797 -3.114 23.280 1.00 37.56 257 LEU A C 1
ATOM 1968 O O . LEU A 1 257 ? 6.779 -3.299 22.069 1.00 37.56 257 LEU A O 1
ATOM 1972 N N . THR A 1 258 ? 7.815 -2.472 23.864 1.00 35.94 258 THR A N 1
ATOM 1973 C CA . THR A 1 258 ? 8.939 -1.877 23.106 1.00 35.94 258 THR A CA 1
ATOM 1974 C C . THR A 1 258 ? 10.317 -2.475 23.407 1.00 35.94 258 THR A C 1
ATOM 1976 O O . THR A 1 258 ? 11.319 -1.995 22.885 1.00 35.94 258 THR A O 1
ATOM 1979 N N . ARG A 1 259 ? 10.418 -3.567 24.180 1.00 36.31 259 ARG A N 1
ATOM 1980 C CA . ARG A 1 259 ? 11.698 -4.276 24.406 1.00 36.31 259 ARG A CA 1
ATOM 1981 C C . ARG A 1 259 ? 11.727 -5.662 23.766 1.00 36.31 259 ARG A C 1
ATOM 1983 O O . ARG A 1 259 ? 11.758 -6.669 24.464 1.00 36.31 259 ARG A O 1
ATOM 1990 N N . ARG A 1 260 ? 11.807 -5.717 22.434 1.00 36.06 260 ARG A N 1
ATOM 1991 C CA . ARG A 1 260 ? 12.502 -6.813 21.725 1.00 36.06 260 ARG A CA 1
ATOM 1992 C C . ARG A 1 260 ? 12.822 -6.437 20.274 1.00 36.06 260 ARG A C 1
ATOM 1994 O O . ARG A 1 260 ? 12.286 -7.004 19.338 1.00 36.06 260 ARG A O 1
ATOM 2001 N N . ALA A 1 261 ? 13.730 -5.482 20.101 1.00 35.44 261 ALA A N 1
ATOM 2002 C CA . ALA A 1 261 ? 14.474 -5.306 18.854 1.00 35.44 261 ALA A CA 1
ATOM 2003 C C . ALA A 1 261 ? 15.768 -4.526 19.131 1.00 35.44 261 ALA A C 1
ATOM 2005 O O . ALA A 1 261 ? 15.838 -3.338 18.855 1.00 35.44 261 ALA A O 1
ATOM 2006 N N . ALA A 1 262 ? 16.742 -5.182 19.775 1.00 31.92 262 ALA A N 1
ATOM 2007 C CA . ALA A 1 262 ? 18.183 -4.897 19.678 1.00 31.92 262 ALA A CA 1
ATOM 2008 C C . ALA A 1 262 ? 18.940 -5.710 20.743 1.00 31.92 262 ALA A C 1
ATOM 2010 O O . ALA A 1 262 ? 18.960 -5.354 21.920 1.00 31.92 262 ALA A O 1
ATOM 2011 N N . ARG A 1 263 ? 19.583 -6.805 20.332 1.00 30.48 263 ARG A N 1
ATOM 2012 C CA . ARG A 1 263 ? 20.796 -7.310 20.989 1.00 30.48 263 ARG A CA 1
ATOM 2013 C C . ARG A 1 263 ? 21.921 -7.164 19.963 1.00 30.48 263 ARG A C 1
ATOM 2015 O O . ARG A 1 263 ? 21.815 -7.802 18.920 1.00 30.48 263 ARG A O 1
ATOM 2022 N N . PRO A 1 264 ? 22.959 -6.353 20.209 1.00 34.66 264 PRO A N 1
ATOM 2023 C CA . PRO A 1 264 ? 24.193 -6.454 19.451 1.00 34.66 264 PRO A CA 1
ATOM 2024 C C . PRO A 1 264 ? 24.992 -7.650 19.982 1.00 34.66 264 PRO A C 1
ATOM 2026 O O . PRO A 1 264 ? 25.293 -7.732 21.173 1.00 34.66 264 PRO A O 1
ATOM 2029 N N . THR A 1 265 ? 25.308 -8.600 19.108 1.00 36.31 265 THR A N 1
ATOM 2030 C CA . THR A 1 265 ? 26.371 -9.580 19.337 1.00 36.31 265 THR A CA 1
ATOM 2031 C C . THR A 1 265 ? 27.705 -8.890 19.080 1.00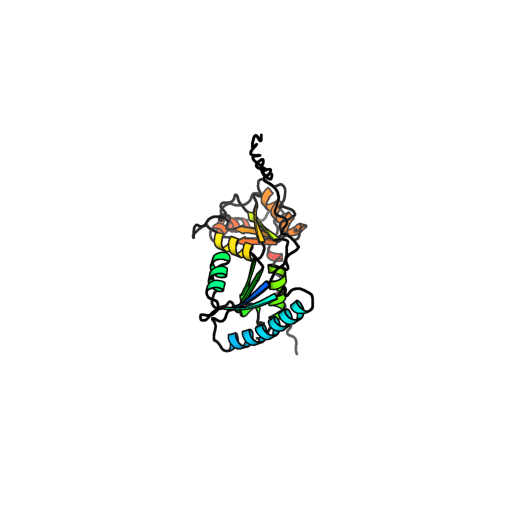 36.31 265 THR A C 1
ATOM 2033 O O . THR A 1 265 ? 28.058 -8.638 17.931 1.00 36.31 265 THR A O 1
ATOM 2036 N N . ALA A 1 266 ? 28.435 -8.583 20.145 1.00 34.09 266 ALA A N 1
ATOM 2037 C CA . ALA A 1 266 ? 29.863 -8.324 20.083 1.00 34.09 266 ALA A CA 1
ATOM 2038 C C . ALA A 1 266 ? 30.525 -9.203 21.146 1.00 34.09 266 ALA A C 1
ATOM 2040 O O . ALA A 1 266 ? 30.270 -9.064 22.342 1.00 34.09 266 ALA A O 1
ATOM 2041 N N . THR A 1 267 ? 31.329 -10.158 20.696 1.00 35.12 267 THR A N 1
ATOM 2042 C CA . THR A 1 267 ? 32.266 -10.903 21.533 1.00 35.12 267 THR A CA 1
ATOM 2043 C C . THR A 1 267 ? 33.477 -11.185 20.671 1.00 35.12 267 THR A C 1
ATOM 2045 O O . THR A 1 267 ? 33.328 -11.843 19.642 1.00 35.12 267 THR A O 1
ATOM 2048 N N . SER A 1 268 ? 34.627 -10.642 21.064 1.00 31.92 268 SER A N 1
ATOM 2049 C CA . SER A 1 268 ? 35.964 -11.249 20.976 1.00 31.92 268 SER A CA 1
ATOM 2050 C C . SER A 1 268 ? 37.026 -10.196 21.304 1.00 31.92 268 SER A C 1
ATOM 2052 O O . SER A 1 268 ? 36.886 -9.061 20.843 1.00 31.92 268 SER A O 1
ATOM 2054 N N . PRO A 1 269 ? 38.164 -10.611 21.867 1.00 50.00 269 PRO A N 1
ATOM 2055 C CA . PRO A 1 269 ? 38.358 -11.376 23.098 1.00 50.00 269 PRO A CA 1
ATOM 2056 C C . PRO A 1 269 ? 38.521 -10.464 24.329 1.00 50.00 269 PRO A C 1
ATOM 2058 O O . PRO A 1 269 ? 38.828 -9.262 24.162 1.00 50.00 269 PRO A O 1
#

=== Feature glossary ===
Key to the feature types in this record:

— What the protein is —

Primary structure: the covalent order of the twenty standard amino acids along the backbone. Two proteins with the same sequence will (almost always) fold to the same structure; two with 30% identity often share a fold but not the details.

Database cross-references. InterPro integrates a dozen domain/family signature databases into unified entries with residue-range hits. GO terms attach function/process/location labels with evidence codes. CATH codes position the fold in a four-level structural taxonomy. Organism is the NCBI-taxonomy species name.

— Where its atoms are —

The mmCIF block holds the 3D Cartesian coordinates of each backbone atom (N, Cα, C, O) in ångströms. mmCIF is the PDB's canonical archive format — a tagged-loop text representation of the atomic model.

Six rendered views show the 3D structure from the faces of a cube — i.e. along ±x, ±y, ±z. Rendering representation is drawn randomly per protein from cartoon (secondary-structure ribbons), sticks (backbone bonds), or molecular surface; coloring is either N→C rainbow (blue at the N-terminus through red at the C-terminus) or one color per chain.

— Local backbone conformation —

DSSP 8-state secondary structure assigns each residue one of H (α-helix), G (3₁₀-helix), I (π-helix), E (extended β-strand), B (isolated β-bridge), T (hydrogen-bonded turn), S (bend), or '-' (coil). The assignment is computed from backbone hydrogen-bond geometry via the Kabsch–Sander algorithm.

P-SEA three-state annotation labels each residue as helix, strand, or coil based purely on the geometry of the Cα trace. It serves as a fallback when the full backbone (and thus DSSP) is unavailable.

The φ/ψ torsion pair specifies the backbone conformation at each residue. φ rotates about the N–Cα bond, ψ about the Cα–C bond. Steric clashes forbid most of the (φ, ψ) plane — the allowed regions (α-helix basin, β-sheet basin, left-handed helix) are the Ramachandran-allowed regions.

— Global shape and packing —

The geometric summary reports three shape descriptors. Rg (radius of gyration) measures how spread out the Cα atoms are about their centre of mass; compact globular proteins have small Rg, elongated or unfolded ones large. Cα contacts (<8 Å, |i−j|>4) count long-range residue pairs in spatial proximity — high for tightly packed folds, near zero for rods or random coil. The bounding-box extents give the protein's footprint along x, y, z in Å.

Accessible surface area quantifies burial. A residue with SASA near zero is packed into the hydrophobic core; one with SASA >100 Å² sits on the surface. Computed here via the Shrake–Rupley numerical algorithm with a 1.4 Å probe.

Plot images: a contact map (which residues are close in 3D, as an N×N binary image), a Ramachandran scatter (backbone torsion angles, revealing secondary-structure composition at a glance), and — for AlphaFold structures — a PAE heatmap (pairwise prediction confidence).

— Structural neighborhood —

The Foldseek 3Di string encodes local tertiary geometry as a 20-letter alphabet — one character per residue — derived from the relative positions of nearby Cα atoms. Unlike the amino-acid sequence, 3Di is a direct function of the 3D structure, so two proteins with the same fold have similar 3Di strings even at low sequence identity.

Nearest PDB neighbors are the top structural matches found by Foldseek when searching this structure against the entire Protein Data Bank. Each hit reports a TM-score (0 to 1; >0.5 almost always implies the same fold) and an E-value. These are *structural* homologs — they may share no detectable sequence similarity.

— Confidence and disorder —

For AlphaFold models, the B-factor field carries pLDDT — the model's own estimate of local accuracy on a 0–100 scale. Regions with pLDDT<50 should be treated as essentially unmodeled; they often correspond to intrinsically disordered segments.

B-factor (Debye–Waller factor) reflects atomic displacement in the crystal lattice. It is an experimental observable (units Å²), not a prediction; low values mean the atom is pinned down, high values mean it moves or is heterogeneous across the crystal.

Predicted aligned error is AlphaFold's pairwise confidence. Unlike pLDDT (per-residue), PAE is per-residue-pair and captures whether two parts of the structure are correctly placed relative to each other. Units are ångströms of expected positional error.